Protein AF-A0A936IRC6-F1 (afdb_monomer)

Foldseek 3Di:
DDDPVRVVVVVVVCVVCVQDPDPVSVVVVVVVQDQQDLNHPDLANVVPGDPVVLVVLLVVLCVLQVDPDPVSNVLSNVLSSLVSSLVSLVVVLVVVLVVQLVVLCCVPVPPDDDDPDVVSVVVSSVVSNVVSVVVCVVVVDPVVVSVVVNVVSVVVSVVSVVVSCVVRVPSPPPPPVVVVPD

Solvent-accessible surface area (backbone atoms only — not comparable to full-atom values): 10622 Å² total; per-residue (Å²): 132,85,51,72,70,53,51,55,50,50,54,58,49,48,74,75,57,70,70,61,84,46,74,67,43,39,52,55,59,59,43,63,51,54,72,82,45,101,64,31,82,56,94,65,53,70,93,87,40,62,65,65,61,54,50,51,50,42,51,51,46,42,65,70,51,66,56,90,46,72,68,48,44,50,52,48,54,51,44,42,53,47,53,52,52,51,53,51,50,52,53,50,51,51,51,53,53,49,54,41,40,52,51,42,42,40,73,74,55,47,94,55,78,80,68,90,48,67,68,59,45,51,54,49,54,54,52,34,52,56,46,39,54,52,48,44,73,71,65,56,66,60,63,56,53,51,51,56,52,48,59,53,48,53,53,50,45,56,51,48,52,52,53,47,48,68,78,38,67,84,59,60,73,71,63,60,69,60,74,77,72,117

Secondary structure (DSSP, 8-state):
---HHHHHHHHHHHHH-----SHHHHHHHHHHTTSSSTT-SSSS-TTTS-HHHHHHHHHHHHHHS--SSHHHHHHHHHHHHHHHHHHHHHHHHHHHHHHHHHHHHHHHHTTPPPPS-HHHHHHHHHHHHHHHHHHHHHH-SSHHHHHHHHHHHHHHHHHHHHHHHHH-TTSTTTTTTTTT--

Nearest PDB structures (foldseek):
  3g6i-assembly1_A-2  TM=4.384E-01  e=3.858E+00  Bacteroides thetaiotaomicron VPI-5482
  7e9h-assembly1_R  TM=3.011E-01  e=3.858E+00  Homo sapiens

Mean predicted aligned error: 14.72 Å

pLDDT: mean 72.63, std 15.57, range [34.94, 95.38]

Structure (mmCIF, N/CA/C/O backbone):
data_AF-A0A936IRC6-F1
#
_entry.id   AF-A0A936IRC6-F1
#
loop_
_atom_site.group_PDB
_atom_site.id
_atom_site.type_symbol
_atom_site.label_atom_id
_atom_site.label_alt_id
_atom_site.label_comp_id
_atom_site.label_asym_id
_atom_site.label_entity_id
_atom_site.label_seq_id
_atom_site.pdbx_PDB_ins_code
_atom_site.Cartn_x
_atom_site.Cartn_y
_atom_site.Cartn_z
_atom_site.occupancy
_atom_site.B_iso_or_equiv
_atom_site.auth_seq_id
_atom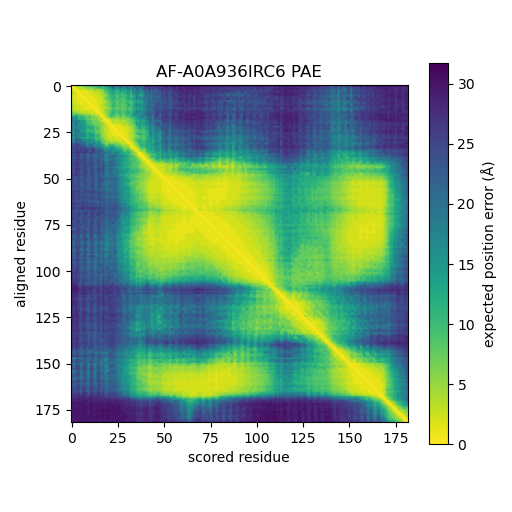_site.auth_comp_id
_atom_site.auth_asym_id
_atom_site.auth_atom_id
_atom_site.pdbx_PDB_model_num
ATOM 1 N N . MET A 1 1 ? 23.015 -0.222 26.919 1.00 67.12 1 MET A N 1
ATOM 2 C CA . MET A 1 1 ? 22.455 -1.080 27.990 1.00 67.12 1 MET A CA 1
ATOM 3 C C . MET A 1 1 ? 21.220 -0.395 28.555 1.00 67.12 1 MET A C 1
ATOM 5 O O . MET A 1 1 ? 21.231 0.827 28.631 1.00 67.12 1 MET A O 1
ATOM 9 N N . ALA A 1 2 ? 20.157 -1.139 28.874 1.00 75.44 2 ALA A N 1
ATOM 10 C CA . ALA A 1 2 ? 18.938 -0.555 29.440 1.00 75.44 2 ALA A CA 1
ATOM 11 C C . ALA A 1 2 ? 19.179 -0.103 30.889 1.00 75.44 2 ALA A C 1
ATOM 13 O O . ALA A 1 2 ? 19.860 -0.794 31.643 1.00 75.44 2 ALA A O 1
ATOM 14 N N . THR A 1 3 ? 18.633 1.049 31.270 1.00 87.81 3 THR A N 1
ATOM 15 C CA . THR A 1 3 ? 18.777 1.601 32.625 1.00 87.81 3 THR A CA 1
ATOM 16 C C . THR A 1 3 ? 17.903 0.846 33.629 1.00 87.81 3 THR A C 1
ATOM 18 O O . THR A 1 3 ? 16.900 0.233 33.260 1.00 87.81 3 THR A O 1
ATOM 21 N N . GLU A 1 4 ? 18.223 0.919 34.922 1.00 88.19 4 GLU A N 1
ATOM 22 C CA . GLU A 1 4 ? 17.426 0.271 35.978 1.00 88.19 4 GLU A CA 1
ATOM 23 C C . GLU A 1 4 ? 15.955 0.715 35.964 1.00 88.19 4 GLU A C 1
ATOM 25 O O . GLU A 1 4 ? 15.050 -0.108 36.120 1.00 88.19 4 GLU A O 1
ATOM 30 N N . LYS A 1 5 ? 15.699 1.996 35.660 1.00 84.38 5 LYS A N 1
ATOM 31 C CA . LYS A 1 5 ? 14.343 2.525 35.443 1.00 84.38 5 LYS A CA 1
ATOM 32 C C . LYS A 1 5 ? 13.629 1.841 34.274 1.00 84.38 5 LYS A C 1
ATOM 34 O O . LYS A 1 5 ? 12.456 1.499 34.402 1.00 84.38 5 LYS A O 1
ATOM 39 N N . GLN A 1 6 ? 14.319 1.611 33.154 1.00 74.50 6 GLN A N 1
ATOM 40 C CA . GLN A 1 6 ? 13.749 0.899 32.004 1.00 74.50 6 GLN A CA 1
ATOM 41 C C . GLN A 1 6 ? 13.460 -0.573 32.334 1.00 74.50 6 GLN A C 1
ATOM 43 O O . GLN A 1 6 ? 12.430 -1.101 31.918 1.00 74.50 6 GLN A O 1
ATOM 48 N N . ILE A 1 7 ? 14.316 -1.228 33.123 1.00 85.00 7 ILE A N 1
ATOM 49 C CA . ILE A 1 7 ? 14.121 -2.624 33.549 1.00 85.00 7 ILE A CA 1
ATOM 50 C C . ILE A 1 7 ? 12.909 -2.750 34.484 1.00 85.00 7 ILE A C 1
ATOM 52 O O . ILE A 1 7 ? 12.076 -3.638 34.293 1.00 85.00 7 ILE A O 1
ATOM 56 N N . ALA A 1 8 ? 12.771 -1.852 35.463 1.00 85.81 8 ALA A N 1
ATOM 57 C CA . ALA A 1 8 ? 11.628 -1.836 36.375 1.00 85.81 8 ALA A CA 1
ATOM 58 C C . ALA A 1 8 ? 10.304 -1.571 35.634 1.00 85.81 8 ALA A C 1
ATOM 60 O O . ALA A 1 8 ? 9.319 -2.280 35.852 1.00 85.81 8 ALA A O 1
ATOM 61 N N . ALA A 1 9 ? 10.298 -0.616 34.697 1.00 80.44 9 ALA A N 1
ATOM 62 C CA . ALA A 1 9 ? 9.140 -0.329 33.853 1.00 80.44 9 ALA A CA 1
ATOM 63 C C . ALA A 1 9 ? 8.761 -1.523 32.959 1.00 80.44 9 ALA A C 1
ATOM 65 O O . ALA A 1 9 ? 7.588 -1.887 32.882 1.00 80.44 9 ALA A O 1
ATOM 66 N N . ASN A 1 10 ? 9.743 -2.192 32.343 1.00 75.12 10 ASN A N 1
ATOM 67 C CA . ASN A 1 10 ? 9.498 -3.385 31.530 1.00 75.12 10 ASN A CA 1
ATOM 68 C C . ASN A 1 10 ? 8.899 -4.537 32.347 1.00 75.12 10 ASN A C 1
ATOM 70 O O . ASN A 1 10 ? 7.982 -5.202 31.868 1.00 75.12 10 ASN A O 1
ATOM 74 N N . ARG A 1 11 ? 9.351 -4.747 33.592 1.00 79.62 11 ARG A N 1
ATOM 75 C CA . ARG A 1 11 ? 8.768 -5.758 34.494 1.00 79.62 11 ARG A CA 1
ATOM 76 C C . ARG A 1 11 ? 7.309 -5.453 34.836 1.00 79.62 11 ARG A C 1
ATOM 78 O O . ARG A 1 11 ? 6.473 -6.347 34.763 1.00 79.62 11 ARG A O 1
ATOM 85 N N . LEU A 1 12 ? 6.986 -4.198 35.151 1.00 81.12 12 LEU A N 1
ATOM 86 C CA . LEU A 1 12 ? 5.608 -3.780 35.437 1.00 81.12 12 LEU A CA 1
ATOM 87 C C . LEU A 1 12 ? 4.695 -3.896 34.206 1.00 81.12 12 LEU A C 1
ATOM 89 O O . LEU A 1 12 ? 3.556 -4.344 34.322 1.00 81.12 12 LEU A O 1
ATOM 93 N N . ASN A 1 13 ? 5.195 -3.547 33.020 1.00 75.06 13 ASN A N 1
ATOM 94 C CA . ASN A 1 13 ? 4.443 -3.673 31.770 1.00 75.06 13 ASN A CA 1
ATOM 95 C C . ASN A 1 13 ? 4.226 -5.138 31.364 1.00 75.06 13 ASN A C 1
ATOM 97 O O . ASN A 1 13 ? 3.153 -5.479 30.866 1.00 75.06 13 ASN A O 1
ATOM 101 N N . ALA A 1 14 ? 5.192 -6.021 31.633 1.00 68.69 14 ALA A N 1
ATOM 102 C CA . ALA A 1 14 ? 5.058 -7.457 31.392 1.00 68.69 14 ALA A CA 1
ATOM 103 C C . ALA A 1 14 ? 3.941 -8.097 32.238 1.00 68.69 14 ALA A C 1
ATOM 105 O O . ALA A 1 14 ? 3.241 -8.985 31.760 1.00 68.69 14 ALA A O 1
ATOM 106 N N . LEU A 1 15 ? 3.713 -7.606 33.462 1.00 73.19 15 LEU A N 1
ATOM 107 C CA . LEU A 1 15 ? 2.599 -8.056 34.308 1.00 73.19 15 LEU A CA 1
ATOM 108 C C . LEU A 1 15 ? 1.226 -7.617 33.768 1.00 73.19 15 LEU A C 1
ATOM 110 O O . LEU A 1 15 ? 0.229 -8.289 34.019 1.00 73.19 15 LEU A O 1
ATOM 114 N N . LYS A 1 16 ? 1.169 -6.516 33.005 1.00 69.31 16 LYS A N 1
ATOM 115 C CA . LYS A 1 16 ? -0.059 -6.000 32.371 1.00 69.31 16 LYS A CA 1
ATOM 116 C C . LYS A 1 16 ? -0.324 -6.591 30.983 1.00 69.31 16 LYS A C 1
ATOM 118 O O . LYS A 1 16 ? -1.467 -6.609 30.541 1.00 69.31 16 LYS A O 1
ATOM 123 N N . SER A 1 17 ? 0.710 -7.082 30.299 1.00 59.16 17 SER A N 1
ATOM 124 C CA . SER A 1 17 ? 0.624 -7.667 28.958 1.00 59.16 17 SER A CA 1
ATOM 125 C C . SER A 1 17 ? 0.981 -9.151 29.012 1.00 59.16 17 SER A C 1
ATOM 127 O O . SER A 1 17 ? 2.084 -9.567 28.667 1.00 59.16 17 SER A O 1
ATOM 129 N N . THR A 1 18 ? 0.050 -9.976 29.490 1.00 64.25 18 THR A N 1
ATOM 130 C CA . THR A 1 18 ? 0.290 -11.421 29.668 1.00 64.25 18 THR A CA 1
ATOM 131 C C . THR A 1 18 ? 0.111 -12.241 28.392 1.00 64.25 18 THR A C 1
ATOM 133 O O . THR A 1 18 ? 0.262 -13.466 28.430 1.00 64.25 18 THR A O 1
ATOM 136 N N . GLY A 1 19 ? -0.182 -11.577 27.268 1.00 65.56 19 GLY A N 1
ATOM 137 C CA . GLY A 1 19 ? -0.495 -12.212 25.996 1.00 65.56 19 GLY A CA 1
ATOM 138 C C . GLY A 1 19 ? -1.627 -13.248 26.102 1.00 65.56 19 GLY A C 1
ATOM 139 O O . GLY A 1 19 ? -2.200 -13.494 27.165 1.00 65.56 19 GLY A O 1
ATOM 140 N N . PRO A 1 20 ? -1.986 -13.903 24.997 1.00 70.31 20 PRO A N 1
ATOM 141 C CA . PRO A 1 20 ? -2.950 -14.987 25.047 1.00 70.31 20 PRO A CA 1
ATOM 142 C C . PRO A 1 20 ? -2.325 -16.229 25.701 1.00 70.31 20 PRO A C 1
ATOM 144 O O . PRO A 1 20 ? -1.365 -16.808 25.188 1.00 70.31 20 PRO A O 1
ATOM 147 N N . ARG A 1 21 ? -2.878 -16.663 26.839 1.00 75.50 21 ARG A N 1
ATOM 148 C CA . ARG A 1 21 ? -2.382 -17.829 27.603 1.00 75.50 21 ARG A CA 1
ATOM 149 C C . ARG A 1 21 ? -3.072 -19.144 27.233 1.00 75.50 21 ARG A C 1
ATOM 151 O O . ARG A 1 21 ? -2.530 -20.211 27.502 1.00 75.50 21 ARG A O 1
ATOM 158 N N . THR A 1 22 ? -4.240 -19.075 26.601 1.00 73.38 22 THR A N 1
ATOM 159 C CA . THR A 1 22 ? -5.034 -20.243 26.196 1.00 73.38 22 THR A CA 1
ATOM 160 C C . THR A 1 22 ? -4.702 -20.664 24.765 1.00 73.38 22 THR A C 1
ATOM 162 O O . THR A 1 22 ? -4.294 -19.836 23.952 1.00 73.38 22 THR A O 1
ATOM 165 N N . ALA A 1 23 ? -4.894 -21.943 24.428 1.00 70.25 23 ALA A N 1
ATOM 166 C CA . ALA A 1 23 ? -4.714 -22.431 23.056 1.00 70.25 23 ALA A CA 1
ATOM 167 C C . ALA A 1 23 ? -5.622 -21.680 22.062 1.00 70.25 23 ALA A C 1
ATOM 169 O O . ALA A 1 23 ? -5.163 -21.262 21.003 1.00 70.25 23 ALA A O 1
ATOM 170 N N . VAL A 1 24 ? -6.871 -21.410 22.459 1.00 62.03 24 VAL A N 1
ATOM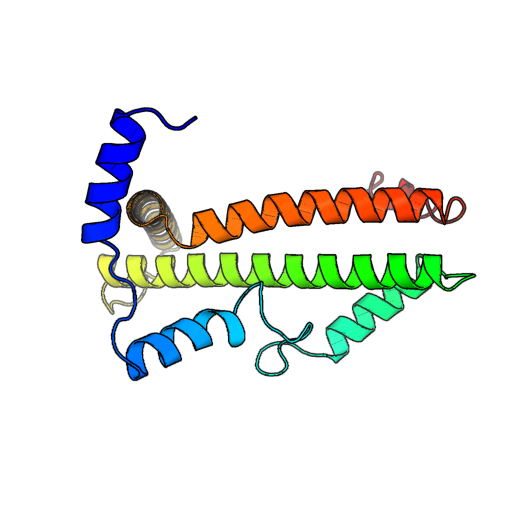 171 C CA . VAL A 1 24 ? -7.837 -20.600 21.695 1.00 62.03 24 VAL A CA 1
ATOM 172 C C . VAL A 1 24 ? -7.359 -19.154 21.543 1.00 62.03 24 VAL A C 1
ATOM 174 O O . VAL A 1 24 ? -7.345 -18.618 20.440 1.00 62.03 24 VAL A O 1
ATOM 177 N N . GLY A 1 25 ? -6.886 -18.526 22.624 1.00 67.62 25 GLY A N 1
ATOM 178 C CA . GLY A 1 25 ? -6.356 -17.163 22.578 1.00 67.62 25 GLY A CA 1
ATOM 179 C C . GLY A 1 25 ? -5.101 -17.051 21.710 1.00 67.62 25 GLY A C 1
ATOM 180 O O . GLY A 1 25 ? -4.939 -16.069 20.988 1.00 67.62 25 GLY A O 1
ATOM 181 N N . LYS A 1 26 ? -4.219 -18.058 21.743 1.00 72.06 26 LYS A N 1
ATOM 182 C CA . LYS A 1 26 ? -3.027 -18.122 20.885 1.00 72.06 26 LYS A CA 1
ATOM 183 C C . LYS A 1 26 ? -3.413 -18.303 19.422 1.00 72.06 26 LYS A C 1
ATOM 185 O O . LYS A 1 26 ? -2.872 -17.589 18.587 1.00 72.06 26 LYS A O 1
ATOM 190 N N . ALA A 1 27 ? -4.371 -19.182 19.125 1.00 61.62 27 ALA A N 1
ATOM 191 C CA . ALA A 1 27 ? -4.889 -19.379 17.774 1.00 61.62 27 ALA A CA 1
ATOM 192 C C . ALA A 1 27 ? -5.519 -18.090 17.215 1.00 61.62 27 ALA A C 1
ATOM 194 O O . ALA A 1 27 ? -5.201 -17.683 16.098 1.00 61.62 27 ALA A O 1
ATOM 195 N N . ASN A 1 28 ? -6.322 -17.390 18.019 1.00 55.94 28 ASN A N 1
ATOM 196 C CA . ASN A 1 28 ? -6.923 -16.110 17.638 1.00 55.94 28 ASN A CA 1
ATOM 197 C C . ASN A 1 28 ? -5.854 -15.026 17.417 1.00 55.94 28 ASN A C 1
ATOM 199 O O . ASN A 1 28 ? -5.846 -14.368 16.383 1.00 55.94 28 ASN A O 1
ATOM 203 N N . SER A 1 29 ? -4.879 -14.906 18.321 1.00 60.00 29 SER A N 1
ATOM 204 C CA . SER A 1 29 ? -3.767 -13.957 18.169 1.00 60.00 29 SER A CA 1
ATOM 205 C C . SER A 1 29 ? -2.868 -14.270 16.963 1.00 60.00 29 SER A C 1
ATOM 207 O O . SER A 1 29 ? -2.450 -13.359 16.255 1.00 60.00 29 SER A O 1
ATOM 209 N N . SER A 1 30 ? -2.621 -15.551 16.653 1.00 57.00 30 SER A N 1
ATOM 210 C CA . SER A 1 30 ? -1.847 -15.955 15.464 1.00 57.00 30 SER A CA 1
ATOM 211 C C . SER A 1 30 ? -2.565 -15.670 14.142 1.00 57.00 30 SER A C 1
ATOM 213 O O . SER A 1 30 ? -1.929 -15.452 13.112 1.00 57.00 30 SER A O 1
ATOM 215 N N . ARG A 1 31 ? -3.900 -15.625 14.163 1.00 50.47 31 ARG A N 1
ATOM 216 C CA . ARG A 1 31 ? -4.723 -15.312 12.991 1.00 50.47 31 ARG A CA 1
ATOM 217 C C . ARG A 1 31 ? -4.758 -13.815 12.679 1.00 50.47 31 ARG A C 1
ATOM 219 O O . ARG A 1 31 ? -4.815 -13.469 11.502 1.00 50.47 31 ARG A O 1
ATOM 226 N N . ASN A 1 32 ? -4.588 -12.948 13.681 1.00 49.81 32 ASN A N 1
ATOM 227 C CA . ASN A 1 32 ? -4.510 -11.490 13.490 1.00 49.81 32 ASN A CA 1
ATOM 228 C C . ASN A 1 32 ? -3.357 -11.061 12.567 1.00 49.81 32 ASN A C 1
ATOM 230 O O . ASN A 1 32 ? -3.456 -10.044 11.890 1.00 49.81 32 ASN A O 1
ATOM 234 N N . HIS A 1 33 ? -2.273 -11.838 12.514 1.00 43.44 33 HIS A N 1
ATOM 235 C CA . HIS A 1 33 ? -1.141 -11.571 11.623 1.00 43.44 33 HIS A CA 1
ATOM 236 C C . HIS A 1 33 ? -1.345 -12.140 10.207 1.00 43.44 33 HIS A C 1
ATOM 238 O O . HIS A 1 33 ? -0.664 -11.733 9.271 1.00 43.44 33 HIS A O 1
ATOM 244 N N . THR A 1 34 ? -2.258 -13.100 10.041 1.00 46.72 34 THR A N 1
ATOM 245 C CA . THR A 1 34 ? -2.331 -13.936 8.833 1.00 46.72 34 THR A CA 1
ATOM 246 C C . THR A 1 34 ? -3.458 -13.516 7.887 1.00 46.72 34 THR A C 1
ATOM 248 O O . THR A 1 34 ? -3.363 -13.799 6.699 1.00 46.72 34 THR A O 1
ATOM 251 N N . LEU A 1 35 ? -4.508 -12.846 8.380 1.00 47.53 35 LEU A N 1
ATOM 252 C CA . LEU A 1 35 ? -5.773 -12.754 7.640 1.00 47.53 35 LEU A CA 1
ATOM 253 C C . LEU A 1 35 ? -6.078 -11.408 6.961 1.00 47.53 35 LEU A C 1
ATOM 255 O O . LEU A 1 35 ? -6.716 -11.435 5.918 1.00 47.53 35 LEU A O 1
ATOM 259 N N . THR A 1 36 ? -5.673 -10.248 7.493 1.00 48.84 36 THR A N 1
ATOM 260 C CA . THR A 1 36 ? -6.224 -8.960 6.992 1.00 48.84 36 THR A CA 1
ATOM 261 C C . THR A 1 36 ? -5.276 -7.752 7.050 1.00 48.84 36 THR A C 1
ATOM 263 O O . THR A 1 36 ? -5.702 -6.624 6.825 1.00 48.84 36 THR A O 1
ATOM 266 N N . GLY A 1 37 ? -3.989 -7.947 7.362 1.00 51.41 37 GLY A N 1
ATOM 267 C CA . GLY A 1 37 ? -3.058 -6.842 7.639 1.00 51.41 37 GLY A CA 1
ATOM 268 C C . GLY A 1 37 ? -1.969 -6.606 6.588 1.00 51.41 37 GLY A C 1
ATOM 269 O O . GLY A 1 37 ? -1.800 -7.361 5.633 1.00 51.41 37 GLY A O 1
ATOM 270 N N . LEU A 1 38 ? -1.138 -5.590 6.841 1.00 50.28 38 LEU A N 1
ATOM 271 C CA . LEU A 1 38 ? 0.094 -5.284 6.096 1.00 50.28 38 LEU A CA 1
ATOM 272 C C . LEU A 1 38 ? 1.056 -6.487 5.957 1.00 50.28 38 LEU A C 1
ATOM 274 O O . LEU A 1 38 ? 1.857 -6.543 5.028 1.00 50.28 38 LEU A O 1
ATOM 278 N N . PHE A 1 39 ? 0.955 -7.458 6.868 1.00 51.59 39 PHE A N 1
ATOM 279 C CA . PHE A 1 39 ? 1.759 -8.682 6.902 1.00 51.59 39 PHE A CA 1
ATOM 280 C C . PHE A 1 39 ? 1.015 -9.935 6.424 1.00 51.59 39 PHE A C 1
ATOM 282 O O . PHE A 1 39 ? 1.420 -11.051 6.760 1.00 51.59 39 PHE A O 1
ATOM 289 N N . ALA A 1 40 ? -0.078 -9.767 5.674 1.00 59.34 40 ALA A N 1
ATOM 290 C CA . ALA A 1 40 ? -0.735 -10.881 5.008 1.00 59.34 40 ALA A CA 1
ATOM 291 C C . ALA A 1 40 ? 0.282 -11.720 4.220 1.00 59.34 40 ALA A C 1
ATOM 293 O O . ALA A 1 40 ? 1.209 -11.189 3.601 1.00 59.34 40 ALA A O 1
ATOM 294 N N . ARG A 1 41 ? 0.113 -13.047 4.264 1.00 56.06 41 ARG A N 1
ATOM 295 C CA . ARG A 1 41 ? 0.976 -13.980 3.525 1.00 56.06 41 ARG A CA 1
ATOM 296 C C . ARG A 1 41 ? 0.870 -13.741 2.016 1.00 56.06 41 ARG A C 1
ATOM 298 O O . ARG A 1 41 ? 1.881 -13.825 1.322 1.00 56.06 41 ARG A O 1
ATOM 305 N N . ASP A 1 42 ? -0.332 -13.417 1.553 1.00 60.56 42 ASP A N 1
ATOM 306 C CA . ASP A 1 42 ? -0.629 -13.200 0.145 1.00 60.56 42 ASP A CA 1
ATOM 307 C C . ASP A 1 42 ? -0.445 -11.727 -0.237 1.00 60.56 42 ASP A C 1
ATOM 309 O O . ASP A 1 42 ? -0.847 -10.808 0.485 1.00 60.56 42 ASP A O 1
ATOM 313 N N . LEU A 1 43 ? 0.194 -11.502 -1.391 1.00 74.19 43 LEU A N 1
ATOM 314 C CA . LEU A 1 43 ? 0.414 -10.156 -1.920 1.00 74.19 43 LEU A CA 1
ATOM 315 C C . LEU A 1 43 ? -0.906 -9.482 -2.292 1.00 74.19 43 LEU A C 1
ATOM 317 O O . LEU A 1 43 ? -1.057 -8.304 -1.998 1.00 74.19 43 LEU A O 1
ATOM 321 N N . VAL A 1 44 ? -1.845 -10.223 -2.878 1.00 76.00 44 VAL A N 1
ATOM 322 C CA . VAL A 1 44 ? -3.201 -9.757 -3.184 1.00 76.00 44 VAL A CA 1
ATOM 323 C C . VAL A 1 44 ? -4.176 -10.506 -2.286 1.00 76.00 44 VAL A C 1
ATOM 325 O O . VAL A 1 44 ? -4.198 -11.738 -2.273 1.00 76.00 44 VAL A O 1
ATOM 328 N N . LEU A 1 45 ? -4.973 -9.764 -1.526 1.00 76.31 45 LEU A N 1
ATOM 329 C CA . LEU A 1 45 ? -5.992 -10.309 -0.639 1.00 76.31 45 LEU A CA 1
ATOM 330 C C . LEU A 1 45 ? -7.288 -10.534 -1.421 1.00 76.31 45 LEU A C 1
ATOM 332 O O . LEU A 1 45 ? -8.203 -9.730 -1.322 1.00 76.31 45 LEU A O 1
ATOM 336 N N . GLN A 1 46 ? -7.382 -11.643 -2.161 1.00 73.75 46 GLN A N 1
ATOM 337 C CA . GLN A 1 46 ? -8.475 -11.932 -3.116 1.00 73.75 46 GLN A CA 1
ATOM 338 C C . GLN A 1 46 ? -9.910 -11.771 -2.573 1.00 73.75 46 GLN A C 1
ATOM 340 O O . GLN A 1 46 ? -10.847 -11.618 -3.345 1.00 73.75 46 GLN A O 1
ATOM 345 N N . ALA A 1 47 ? -10.109 -11.828 -1.253 1.00 69.31 47 ALA A N 1
ATOM 346 C CA . ALA A 1 47 ? -11.413 -11.603 -0.629 1.00 69.31 47 ALA A CA 1
ATOM 347 C C . ALA A 1 47 ? -11.874 -10.131 -0.660 1.00 69.31 47 ALA A C 1
ATOM 349 O O . ALA A 1 47 ? -13.064 -9.869 -0.514 1.00 69.31 47 ALA A O 1
ATOM 350 N N . ILE A 1 48 ? -10.941 -9.184 -0.780 1.00 71.00 48 ILE A N 1
ATOM 351 C CA . ILE A 1 48 ? -11.182 -7.733 -0.683 1.00 71.00 48 ILE A CA 1
ATOM 352 C C . ILE A 1 48 ? -10.412 -6.921 -1.737 1.00 71.00 48 ILE A C 1
ATOM 354 O O . ILE A 1 48 ? -10.487 -5.697 -1.750 1.00 71.00 48 ILE A O 1
ATOM 358 N N . GLU A 1 49 ? -9.634 -7.587 -2.582 1.00 80.94 49 GLU A N 1
ATOM 359 C CA . GLU A 1 49 ? -8.772 -6.989 -3.592 1.00 80.94 49 GLU A CA 1
ATOM 360 C C . GLU A 1 49 ? -8.844 -7.799 -4.881 1.00 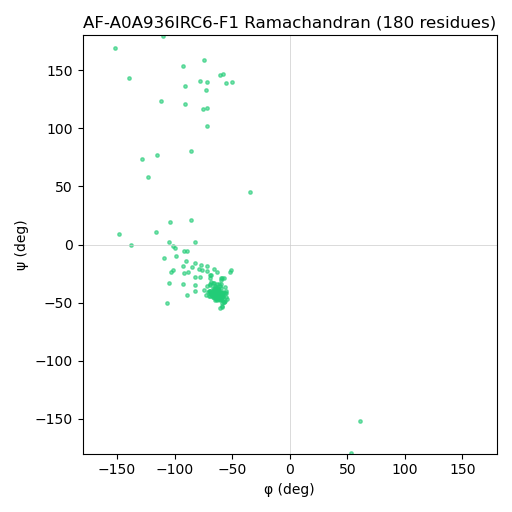80.94 49 GLU A C 1
ATOM 362 O O . GLU A 1 49 ? -8.882 -9.031 -4.835 1.00 80.94 49 GLU A O 1
ATOM 367 N N . ASP A 1 50 ? -8.792 -7.111 -6.019 1.00 84.81 50 ASP A N 1
ATOM 368 C CA . ASP A 1 50 ? -8.823 -7.742 -7.332 1.00 84.81 50 ASP A CA 1
ATOM 369 C C . ASP A 1 50 ? -7.396 -8.048 -7.839 1.00 84.81 50 ASP A C 1
ATOM 371 O O . ASP A 1 50 ? -6.575 -7.138 -7.999 1.00 84.81 50 ASP A O 1
ATOM 375 N N . PRO A 1 51 ? -7.057 -9.321 -8.123 1.00 86.00 51 PRO A N 1
ATOM 376 C CA . PRO A 1 51 ? -5.810 -9.671 -8.798 1.00 86.00 51 PRO A CA 1
ATOM 377 C C . PRO A 1 51 ? -5.627 -9.002 -10.163 1.00 86.00 51 PRO A C 1
ATOM 379 O O . PRO A 1 51 ? -4.483 -8.797 -10.570 1.00 86.00 51 PRO A O 1
ATOM 382 N N . ALA A 1 52 ? -6.711 -8.682 -10.876 1.00 89.75 52 ALA A N 1
ATOM 383 C CA . ALA A 1 52 ? -6.646 -8.002 -12.165 1.00 89.75 52 ALA A CA 1
ATOM 384 C C . ALA A 1 52 ? -6.059 -6.592 -12.023 1.00 89.75 52 ALA A C 1
ATOM 386 O O . ALA A 1 52 ? -5.121 -6.273 -12.746 1.00 89.75 52 ALA A O 1
ATOM 387 N N . GLU A 1 53 ? -6.489 -5.813 -11.026 1.00 90.88 53 GLU A N 1
ATOM 388 C CA . GLU A 1 53 ? -5.938 -4.477 -10.745 1.00 90.88 53 GLU A CA 1
ATOM 389 C C . GLU A 1 53 ? -4.429 -4.523 -10.456 1.00 90.88 53 GLU A C 1
ATOM 391 O O . GLU A 1 53 ? -3.659 -3.696 -10.948 1.00 90.88 53 GLU A O 1
ATOM 396 N N . PHE A 1 54 ? -3.969 -5.520 -9.688 1.00 91.12 54 PHE A N 1
ATOM 397 C CA . PHE A 1 54 ? -2.535 -5.692 -9.450 1.00 91.12 54 PHE A CA 1
ATOM 398 C C . PHE A 1 54 ? -1.780 -6.047 -10.740 1.00 91.12 54 PHE A C 1
ATOM 400 O O . PHE A 1 54 ? -0.679 -5.543 -10.975 1.00 91.12 54 PHE A O 1
ATOM 407 N N . ASN A 1 55 ? -2.353 -6.914 -11.577 1.00 91.44 55 ASN A N 1
ATOM 408 C CA . ASN A 1 55 ? -1.751 -7.287 -12.854 1.00 91.44 55 ASN A CA 1
ATOM 409 C C . ASN A 1 55 ? -1.703 -6.103 -13.827 1.00 91.44 55 ASN A C 1
ATOM 411 O O . ASN A 1 55 ? -0.700 -5.945 -14.516 1.00 91.44 55 ASN A O 1
ATOM 415 N N . GLU A 1 56 ? -2.734 -5.260 -13.856 1.00 95.38 56 GLU A N 1
ATOM 416 C CA . GLU A 1 56 ? -2.768 -4.022 -14.639 1.00 95.38 56 GLU A CA 1
ATOM 417 C C . GLU A 1 56 ? -1.695 -3.038 -14.169 1.00 95.38 56 GLU A C 1
ATOM 419 O O . GLU A 1 56 ? -0.921 -2.541 -14.988 1.00 95.38 56 GLU A O 1
ATOM 424 N N . LEU A 1 57 ? -1.567 -2.833 -12.852 1.00 95.00 57 LEU A N 1
ATOM 425 C CA . LEU A 1 57 ? -0.492 -2.028 -12.268 1.00 95.00 57 LEU A CA 1
ATOM 426 C C . LEU A 1 57 ? 0.889 -2.556 -12.683 1.00 95.00 57 LEU A C 1
ATOM 428 O O . LEU A 1 57 ? 1.748 -1.791 -13.120 1.00 95.00 57 LEU A O 1
ATOM 432 N N . LEU A 1 58 ? 1.118 -3.864 -12.549 1.00 94.38 58 LEU A N 1
ATOM 433 C CA . LEU A 1 58 ? 2.390 -4.479 -12.921 1.00 94.38 58 LEU A CA 1
ATOM 434 C C . LEU A 1 58 ? 2.656 -4.363 -14.428 1.00 94.38 58 LEU A C 1
ATOM 436 O O . LEU A 1 58 ? 3.785 -4.069 -14.816 1.00 94.38 58 LEU A O 1
ATOM 440 N N . ALA A 1 59 ? 1.642 -4.569 -15.268 1.00 94.19 59 ALA A N 1
ATOM 441 C CA . ALA A 1 59 ? 1.758 -4.447 -16.716 1.00 94.19 59 ALA A CA 1
ATOM 442 C C . ALA A 1 59 ? 2.102 -3.012 -17.138 1.00 94.19 59 ALA A C 1
ATOM 444 O O . ALA A 1 59 ? 3.009 -2.827 -17.949 1.00 94.19 59 ALA A O 1
ATOM 445 N N . GLY A 1 60 ? 1.451 -2.006 -16.544 1.00 95.06 60 GLY A N 1
ATOM 446 C CA . GLY A 1 60 ? 1.775 -0.595 -16.765 1.00 95.06 60 GLY A CA 1
ATOM 447 C C . GLY A 1 60 ? 3.218 -0.275 -16.376 1.00 95.06 60 GLY A C 1
ATOM 448 O O . GLY A 1 60 ? 3.975 0.266 -17.175 1.00 95.06 60 GLY A O 1
ATOM 449 N N . LEU A 1 61 ? 3.658 -0.727 -15.199 1.00 94.88 61 LEU A N 1
ATOM 450 C CA . LEU A 1 61 ? 5.035 -0.511 -14.747 1.00 94.88 61 LEU A CA 1
ATOM 451 C C . LEU A 1 61 ? 6.075 -1.243 -15.605 1.00 94.88 61 LEU A C 1
ATOM 453 O O . LEU A 1 61 ? 7.178 -0.736 -15.787 1.00 94.88 61 LEU A O 1
ATOM 457 N N . LEU A 1 62 ? 5.752 -2.422 -16.141 1.00 94.44 62 LEU A N 1
ATOM 458 C CA . LEU A 1 62 ? 6.614 -3.126 -17.095 1.00 94.44 62 LEU A CA 1
ATOM 459 C C . LEU A 1 62 ? 6.681 -2.413 -18.452 1.00 94.44 62 LEU A C 1
ATOM 461 O O . LEU A 1 62 ? 7.704 -2.519 -19.124 1.00 94.44 62 LEU A O 1
ATOM 465 N N . ALA A 1 63 ? 5.635 -1.686 -18.851 1.00 92.94 63 ALA A N 1
ATOM 466 C CA . ALA A 1 63 ? 5.666 -0.836 -20.039 1.00 92.94 63 ALA A CA 1
ATOM 467 C C . ALA A 1 63 ? 6.519 0.425 -19.806 1.00 92.94 63 ALA A C 1
ATOM 469 O O . ALA A 1 63 ? 7.358 0.758 -20.644 1.00 92.94 63 ALA A O 1
ATOM 470 N N . ASP A 1 64 ? 6.371 1.069 -18.644 1.00 91.06 64 ASP A N 1
ATOM 471 C CA . ASP A 1 64 ? 7.145 2.257 -18.253 1.00 91.06 64 ASP A CA 1
ATOM 472 C C . ASP A 1 64 ? 8.632 1.945 -18.011 1.00 91.06 64 ASP A C 1
ATOM 474 O O . ASP A 1 64 ? 9.510 2.772 -18.272 1.00 91.06 64 ASP A O 1
ATOM 478 N N . PHE A 1 65 ? 8.939 0.738 -17.531 1.00 92.88 65 PHE A N 1
ATOM 479 C CA . PHE A 1 65 ? 10.288 0.259 -17.226 1.00 92.88 65 PHE A CA 1
ATOM 480 C C . PHE A 1 65 ? 10.545 -1.102 -17.904 1.00 92.88 65 PHE A C 1
ATOM 482 O O . PHE A 1 65 ? 10.576 -2.125 -17.218 1.00 92.88 65 PHE A O 1
ATOM 489 N N . PRO A 1 66 ? 10.751 -1.148 -19.235 1.00 92.38 66 PRO A N 1
ATOM 490 C CA . PRO A 1 66 ? 10.814 -2.384 -20.019 1.00 92.38 66 PRO A CA 1
ATOM 491 C C . PRO A 1 66 ? 12.110 -3.166 -19.744 1.00 92.38 66 PRO A C 1
ATOM 493 O O . PRO A 1 66 ? 13.171 -2.799 -20.261 1.00 92.38 66 PRO A O 1
ATOM 496 N N . PRO A 1 67 ? 12.076 -4.241 -18.932 1.00 93.19 67 PRO A N 1
ATOM 497 C CA . PRO A 1 67 ? 13.288 -4.861 -18.419 1.00 93.19 67 PRO A CA 1
ATOM 498 C C . PRO A 1 67 ? 14.033 -5.632 -19.514 1.00 93.19 67 PRO A C 1
ATOM 500 O O . PRO A 1 67 ? 13.466 -6.460 -20.220 1.00 93.19 67 PRO A O 1
ATOM 503 N N . SER A 1 68 ? 15.342 -5.414 -19.602 1.00 92.75 68 SER A N 1
ATOM 504 C CA . SER A 1 68 ? 16.249 -6.144 -20.503 1.00 92.75 68 SER A CA 1
ATOM 505 C C . SER A 1 68 ? 16.851 -7.401 -19.868 1.00 92.75 68 SER A C 1
ATOM 507 O O . SER A 1 68 ? 17.444 -8.231 -20.556 1.00 92.75 68 SER A O 1
ATOM 509 N N . ASN A 1 69 ? 16.737 -7.536 -18.543 1.00 90.75 69 ASN A N 1
ATOM 510 C CA . ASN A 1 69 ? 17.326 -8.624 -17.775 1.00 90.75 69 ASN A CA 1
ATOM 511 C C . ASN A 1 69 ? 16.521 -8.938 -16.500 1.00 90.75 69 ASN A C 1
ATOM 513 O O . ASN A 1 69 ? 15.644 -8.181 -16.075 1.00 90.75 69 ASN A O 1
ATOM 517 N N . THR A 1 70 ? 16.859 -10.059 -15.859 1.00 90.44 70 T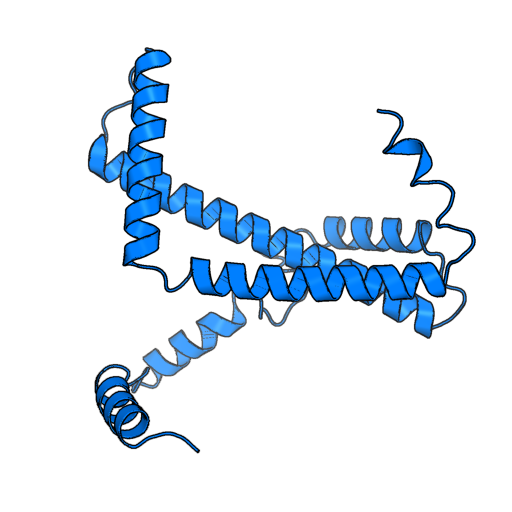HR A N 1
ATOM 518 C CA . THR A 1 70 ? 16.194 -10.542 -14.640 1.00 90.44 70 THR A CA 1
ATOM 519 C C . THR A 1 70 ? 16.273 -9.550 -13.479 1.00 90.44 70 THR A C 1
ATOM 521 O O . THR A 1 70 ? 15.310 -9.420 -12.727 1.00 90.44 70 THR A O 1
ATOM 524 N N . HIS A 1 71 ? 17.391 -8.834 -13.316 1.00 89.31 71 HIS A N 1
ATOM 525 C CA . HIS A 1 71 ? 17.544 -7.866 -12.228 1.00 89.31 71 HIS A CA 1
ATOM 526 C C . HIS A 1 71 ? 16.545 -6.712 -12.370 1.00 89.31 71 HIS A C 1
ATOM 528 O O . HIS A 1 71 ? 15.821 -6.400 -11.427 1.00 89.31 71 HIS A O 1
ATOM 534 N N . GLN A 1 72 ? 16.433 -6.157 -13.573 1.00 92.44 72 GLN A N 1
ATOM 535 C CA . GLN A 1 72 ? 15.466 -5.114 -13.897 1.00 92.44 72 GLN A CA 1
ATOM 536 C C . GLN A 1 72 ? 14.025 -5.594 -13.692 1.00 92.44 72 GLN A C 1
ATOM 538 O O . GLN A 1 72 ? 13.235 -4.903 -13.054 1.00 92.44 72 GLN A O 1
ATOM 543 N N . HIS A 1 73 ? 13.701 -6.817 -14.119 1.00 92.25 73 HIS A N 1
ATOM 544 C CA . HIS A 1 73 ? 12.377 -7.399 -13.885 1.00 92.25 73 HIS A CA 1
ATOM 545 C C . HIS A 1 73 ? 12.047 -7.505 -12.385 1.00 92.25 73 HIS A C 1
ATOM 547 O O . HIS A 1 73 ? 10.935 -7.187 -11.954 1.00 92.25 73 HIS A O 1
ATOM 553 N N . ILE A 1 74 ? 13.019 -7.923 -11.565 1.00 91.25 74 ILE A N 1
ATOM 554 C CA . ILE A 1 74 ? 12.873 -7.984 -10.104 1.00 91.25 74 ILE A CA 1
ATOM 555 C C . ILE A 1 74 ? 12.628 -6.587 -9.524 1.00 91.25 74 ILE A C 1
ATOM 557 O O . ILE A 1 74 ? 11.762 -6.444 -8.660 1.00 91.25 74 ILE A O 1
ATOM 561 N N . LEU A 1 75 ? 13.350 -5.561 -9.986 1.00 91.75 75 LEU A N 1
ATOM 562 C CA . LEU A 1 75 ? 13.171 -4.185 -9.512 1.00 91.75 75 LEU A CA 1
ATOM 563 C C . LEU A 1 75 ? 11.765 -3.653 -9.811 1.00 91.75 75 LEU A C 1
ATOM 565 O O . LEU A 1 75 ? 11.124 -3.115 -8.907 1.00 91.75 75 LEU A O 1
ATOM 569 N N . VAL A 1 76 ? 11.266 -3.853 -11.034 1.00 93.75 76 VAL A N 1
ATOM 570 C CA . VAL A 1 76 ? 9.922 -3.406 -11.442 1.00 93.75 76 VAL A CA 1
ATOM 571 C C . VAL A 1 76 ? 8.843 -4.140 -10.648 1.00 93.75 76 VAL A C 1
ATOM 573 O O . VAL A 1 76 ? 7.958 -3.517 -10.065 1.00 93.75 76 VAL A O 1
ATOM 576 N N . THR A 1 77 ? 8.971 -5.462 -10.511 1.00 92.62 77 THR A N 1
ATOM 577 C CA . THR A 1 77 ? 8.032 -6.276 -9.719 1.00 92.62 77 THR A CA 1
ATOM 578 C C . THR A 1 77 ? 8.034 -5.862 -8.243 1.00 92.62 77 THR A C 1
ATOM 580 O O . THR A 1 77 ? 6.984 -5.785 -7.599 1.00 92.62 77 THR A O 1
ATOM 583 N N . ARG A 1 78 ? 9.214 -5.564 -7.680 1.00 91.88 78 ARG A N 1
ATOM 584 C CA . ARG A 1 78 ? 9.352 -5.072 -6.303 1.00 91.88 78 ARG A CA 1
ATOM 585 C C . ARG A 1 78 ? 8.662 -3.723 -6.127 1.00 91.88 78 ARG A C 1
ATOM 587 O O . ARG A 1 78 ? 8.000 -3.528 -5.110 1.00 91.88 78 ARG A O 1
ATOM 594 N N . TYR A 1 79 ? 8.804 -2.825 -7.098 1.00 93.62 79 TYR A N 1
ATOM 595 C CA . TYR A 1 79 ? 8.153 -1.520 -7.082 1.00 93.62 79 TYR A CA 1
ATOM 596 C C . TYR A 1 79 ? 6.626 -1.648 -7.120 1.00 93.62 79 TYR A C 1
ATOM 598 O O . TYR A 1 79 ? 5.955 -1.107 -6.243 1.00 93.62 79 TYR A O 1
ATOM 606 N N . ALA A 1 80 ? 6.091 -2.468 -8.032 1.00 92.69 80 ALA A N 1
ATOM 607 C CA . ALA A 1 80 ? 4.659 -2.766 -8.119 1.00 92.69 80 ALA A CA 1
ATOM 608 C C . ALA A 1 80 ? 4.099 -3.286 -6.786 1.00 92.69 80 ALA A C 1
ATOM 610 O O . ALA A 1 80 ? 3.098 -2.788 -6.275 1.00 92.69 80 ALA A O 1
ATOM 611 N N . ARG A 1 81 ? 4.802 -4.239 -6.157 1.00 90.44 81 ARG A N 1
ATOM 612 C CA . ARG A 1 81 ? 4.440 -4.769 -4.835 1.00 90.44 81 ARG A CA 1
ATOM 613 C C . ARG A 1 81 ? 4.409 -3.688 -3.754 1.00 90.44 81 ARG A C 1
ATOM 615 O O . ARG A 1 81 ? 3.521 -3.705 -2.908 1.00 90.44 81 ARG A O 1
ATOM 622 N N . GLN A 1 82 ? 5.387 -2.788 -3.734 1.00 88.88 82 GLN A N 1
ATOM 623 C CA . GLN A 1 82 ? 5.440 -1.725 -2.731 1.00 88.88 82 GLN A CA 1
ATOM 624 C C . GLN A 1 82 ? 4.303 -0.716 -2.917 1.00 88.88 82 GLN A C 1
ATOM 626 O O . GLN A 1 82 ? 3.672 -0.346 -1.930 1.00 88.88 82 GLN A O 1
ATOM 631 N N . LEU A 1 83 ? 4.005 -0.326 -4.160 1.00 91.25 83 LEU A N 1
ATOM 632 C CA . LEU A 1 83 ? 2.873 0.548 -4.478 1.00 91.25 83 LEU A CA 1
ATOM 633 C C . LEU A 1 83 ? 1.536 -0.091 -4.090 1.00 91.25 83 LEU A C 1
ATOM 635 O O . LEU A 1 83 ? 0.717 0.558 -3.444 1.00 91.25 83 LEU A O 1
ATOM 639 N N . TRP A 1 84 ? 1.355 -1.381 -4.384 1.00 91.00 84 TRP A N 1
ATOM 640 C CA . TRP A 1 84 ? 0.162 -2.128 -3.981 1.00 91.00 84 TRP A CA 1
ATOM 641 C C . TRP A 1 84 ? -0.049 -2.119 -2.463 1.00 91.00 84 TRP A C 1
ATOM 643 O O . TRP A 1 84 ? -1.141 -1.847 -1.964 1.00 91.00 84 TRP A O 1
ATOM 653 N N . LEU A 1 85 ? 1.023 -2.361 -1.701 1.00 85.56 85 LEU A N 1
ATOM 654 C CA . LEU A 1 85 ? 0.971 -2.310 -0.241 1.00 85.56 85 LEU A CA 1
ATOM 655 C C . LEU A 1 85 ? 0.682 -0.896 0.279 1.00 85.56 85 LEU A C 1
ATOM 657 O O . LEU A 1 85 ? -0.027 -0.768 1.274 1.00 85.56 85 LEU A O 1
ATOM 661 N N . ALA A 1 86 ? 1.185 0.150 -0.379 1.00 86.00 86 ALA A N 1
ATOM 662 C CA . ALA A 1 86 ? 0.916 1.532 0.013 1.00 86.00 86 ALA A CA 1
ATOM 663 C C . ALA A 1 86 ? -0.555 1.896 -0.206 1.00 86.00 86 ALA A C 1
ATOM 665 O O . ALA A 1 86 ? -1.187 2.445 0.692 1.00 86.00 86 ALA A O 1
ATOM 666 N N . GLN A 1 87 ? -1.131 1.497 -1.342 1.00 86.50 87 GLN A N 1
ATOM 667 C CA . GLN A 1 87 ? -2.564 1.651 -1.600 1.00 86.50 87 GLN A CA 1
ATOM 668 C C . GLN A 1 87 ? -3.404 0.897 -0.566 1.00 86.50 87 GLN A C 1
ATOM 670 O O . GLN A 1 87 ? -4.369 1.445 -0.038 1.00 86.50 87 GLN A O 1
ATOM 675 N N . ARG A 1 88 ? -3.016 -0.336 -0.210 1.00 84.50 88 ARG A N 1
ATOM 676 C CA . ARG A 1 88 ? -3.686 -1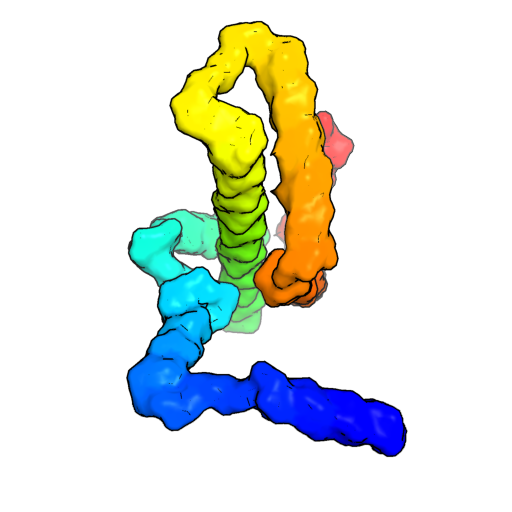.087 0.860 1.00 84.50 88 ARG A CA 1
ATOM 677 C C . ARG A 1 88 ? -3.629 -0.347 2.194 1.00 84.50 88 ARG A C 1
ATOM 679 O O . ARG A 1 88 ? -4.650 -0.269 2.869 1.00 84.50 88 ARG A O 1
ATOM 686 N N . ILE A 1 89 ? -2.460 0.168 2.582 1.00 79.81 89 ILE A N 1
ATOM 687 C CA . ILE A 1 89 ? -2.309 0.953 3.814 1.00 79.81 89 ILE A CA 1
ATOM 688 C C . ILE A 1 89 ? -3.260 2.150 3.789 1.00 79.81 89 ILE A C 1
ATOM 690 O O . ILE A 1 89 ? -4.039 2.295 4.723 1.00 79.81 89 ILE A O 1
ATOM 694 N N . ALA A 1 90 ? -3.274 2.924 2.703 1.00 80.62 90 ALA A N 1
ATOM 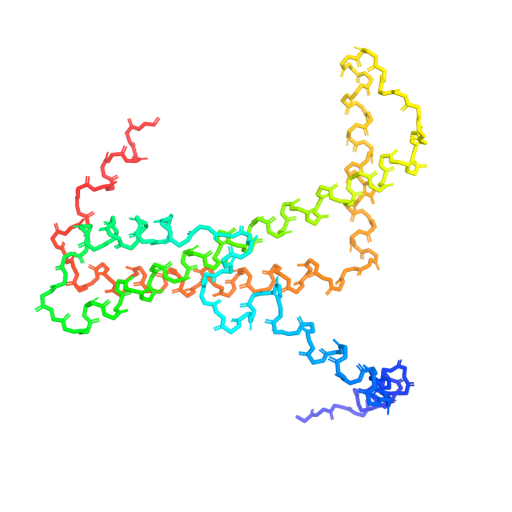695 C CA . ALA A 1 90 ? -4.152 4.082 2.569 1.00 80.62 90 ALA A CA 1
ATOM 696 C C . ALA A 1 90 ? -5.643 3.704 2.670 1.00 80.62 90 ALA A C 1
ATOM 698 O O . ALA A 1 90 ? -6.401 4.370 3.371 1.00 80.62 90 ALA A O 1
ATOM 699 N N . ARG A 1 91 ? -6.071 2.594 2.044 1.00 80.81 91 ARG A N 1
ATOM 700 C CA . ARG A 1 91 ? -7.448 2.073 2.175 1.00 80.81 91 ARG A CA 1
ATOM 701 C C . ARG A 1 91 ? -7.791 1.696 3.617 1.00 80.81 91 ARG A C 1
ATOM 703 O O . ARG A 1 91 ? -8.902 1.966 4.074 1.00 80.81 91 ARG A O 1
ATOM 710 N N . ILE A 1 92 ? -6.853 1.068 4.328 1.00 75.19 92 ILE A N 1
ATOM 711 C CA . ILE A 1 92 ? -7.021 0.695 5.739 1.00 75.19 92 ILE A CA 1
ATOM 712 C C . ILE A 1 92 ? -7.108 1.946 6.617 1.00 75.19 92 ILE A C 1
ATOM 714 O O . ILE A 1 92 ? -7.988 2.006 7.469 1.00 75.19 92 ILE A O 1
ATOM 718 N N . GLU A 1 93 ? -6.230 2.932 6.411 1.00 73.94 93 GLU A N 1
ATOM 719 C CA . GLU A 1 93 ? -6.249 4.206 7.141 1.00 73.94 93 GLU A CA 1
ATOM 720 C C . GLU A 1 93 ? -7.581 4.922 6.933 1.00 73.94 93 GLU A C 1
ATOM 722 O O . GLU A 1 93 ? -8.257 5.238 7.907 1.00 73.94 93 GLU A O 1
ATOM 727 N N . PHE A 1 94 ? -8.014 5.065 5.678 1.00 74.81 94 PHE A N 1
ATOM 728 C CA . PHE A 1 94 ? -9.299 5.668 5.346 1.00 74.81 94 PHE A CA 1
ATOM 729 C C . PHE A 1 94 ? -10.467 4.940 6.020 1.00 74.81 94 PHE A C 1
ATOM 731 O O . PHE A 1 94 ? -11.287 5.572 6.678 1.00 74.81 94 PHE A O 1
ATOM 738 N N . SER A 1 95 ? -10.526 3.610 5.911 1.00 70.31 95 SER A N 1
ATOM 739 C CA . SER A 1 95 ? -11.617 2.817 6.496 1.00 70.31 95 SER A CA 1
ATOM 740 C C . SER A 1 95 ? -11.635 2.894 8.024 1.00 70.31 95 SER A C 1
ATOM 742 O O . SER A 1 95 ? -12.703 2.934 8.628 1.00 70.31 95 SER A O 1
ATOM 744 N N . ALA A 1 96 ? -10.461 2.928 8.661 1.00 70.00 96 ALA A N 1
ATOM 745 C CA . ALA A 1 96 ? -10.349 3.089 10.106 1.00 70.00 96 ALA A CA 1
ATOM 746 C C . ALA A 1 96 ? -10.833 4.475 10.553 1.00 70.00 96 ALA A C 1
ATOM 748 O O . ALA A 1 96 ? -11.590 4.563 11.516 1.00 70.00 96 ALA A O 1
ATOM 749 N N . THR A 1 97 ? -10.452 5.536 9.836 1.00 68.62 97 THR A N 1
ATOM 750 C CA . THR A 1 97 ? -10.934 6.896 10.102 1.00 68.62 97 THR A CA 1
ATOM 751 C C . THR A 1 97 ? -12.443 7.010 9.894 1.00 68.62 97 THR A C 1
ATOM 753 O O . THR A 1 97 ? -13.119 7.591 10.735 1.00 68.62 97 THR A O 1
ATOM 756 N N . GLN A 1 98 ? -12.994 6.420 8.828 1.00 69.88 98 GLN A N 1
ATOM 757 C CA . GLN A 1 98 ? -14.442 6.401 8.590 1.00 69.88 98 GLN A CA 1
ATOM 758 C C . GLN A 1 98 ? -15.195 5.688 9.717 1.00 69.88 98 GLN A C 1
ATOM 760 O O . GLN A 1 98 ? -16.117 6.258 10.279 1.00 69.88 98 GLN A O 1
ATOM 765 N N . ALA A 1 99 ? -14.749 4.499 10.136 1.00 68.12 99 ALA A N 1
ATOM 766 C CA . ALA A 1 99 ? -15.394 3.773 11.231 1.00 68.12 99 ALA A CA 1
ATOM 767 C C . ALA A 1 99 ? -15.384 4.556 12.557 1.00 68.12 99 ALA A C 1
ATOM 769 O O . ALA A 1 99 ? -16.342 4.491 13.323 1.00 68.12 99 ALA A O 1
ATOM 770 N N . GLN A 1 100 ? -14.313 5.308 12.829 1.00 69.88 100 GLN A N 1
ATOM 771 C CA . GLN A 1 100 ? -14.245 6.194 13.994 1.00 69.88 100 GLN A CA 1
ATOM 772 C C . GLN A 1 100 ? -15.194 7.385 13.868 1.00 69.88 100 GLN A C 1
ATOM 774 O O . GLN A 1 100 ? -15.810 7.771 14.859 1.00 69.88 100 GLN A O 1
ATOM 779 N N . LEU A 1 101 ? -15.303 7.973 12.673 1.00 68.25 101 LEU A N 1
ATOM 780 C CA . LEU A 1 101 ? -16.257 9.046 12.400 1.00 68.25 101 LEU A CA 1
ATOM 781 C C . LEU A 1 101 ? -17.682 8.551 12.590 1.00 68.25 101 LEU A C 1
ATOM 783 O O . LEU A 1 101 ? -18.426 9.195 13.316 1.00 68.25 101 LEU A O 1
ATOM 787 N N . ASP A 1 102 ? -18.025 7.388 12.044 1.00 68.25 102 ASP A N 1
ATOM 788 C CA . ASP A 1 102 ? -19.336 6.771 12.226 1.00 68.25 102 ASP A CA 1
ATOM 789 C C . ASP A 1 102 ? -19.627 6.513 13.711 1.00 68.25 102 ASP A C 1
ATOM 791 O O . ASP A 1 102 ? -20.704 6.852 14.194 1.00 68.25 102 ASP A O 1
ATOM 795 N N . GLU A 1 103 ? -18.668 5.977 14.477 1.00 70.94 103 GLU A N 1
ATOM 796 C CA . GLU A 1 103 ? -18.823 5.763 15.924 1.00 70.94 103 GLU A CA 1
ATOM 797 C C . GLU A 1 103 ? -19.038 7.083 16.684 1.00 70.94 103 GLU A C 1
ATOM 799 O O . GLU A 1 103 ? -19.933 7.173 17.529 1.00 70.94 103 GLU A O 1
ATOM 804 N N . ALA A 1 104 ? -18.263 8.123 16.369 1.00 70.25 104 ALA A N 1
ATOM 805 C CA . ALA A 1 104 ? -18.406 9.440 16.981 1.00 70.25 104 ALA A CA 1
ATOM 806 C C . ALA A 1 104 ? -19.733 10.109 16.590 1.00 70.25 104 ALA A C 1
ATOM 808 O O . ALA A 1 104 ? -20.428 10.630 17.461 1.00 70.25 104 ALA A O 1
ATOM 809 N N . MET A 1 105 ? -20.132 10.032 15.316 1.00 69.94 105 MET A N 1
ATOM 810 C CA . MET A 1 105 ? -21.426 10.512 14.824 1.00 69.94 105 MET A CA 1
ATOM 811 C C . MET A 1 105 ? -22.571 9.785 15.522 1.00 69.94 105 MET A C 1
ATOM 813 O O . MET A 1 105 ? -23.479 10.436 16.028 1.00 69.94 105 MET A O 1
ATOM 817 N N . HIS A 1 106 ? -22.508 8.458 15.634 1.00 71.19 106 HIS A N 1
ATOM 818 C CA . HIS A 1 106 ? -23.496 7.675 16.373 1.00 71.19 106 HIS A CA 1
ATOM 819 C C . HIS A 1 106 ? -23.530 8.035 17.862 1.00 71.19 106 HIS A C 1
ATOM 821 O O . HIS A 1 106 ? -24.610 8.099 18.448 1.00 71.19 106 HIS A O 1
ATOM 827 N N . SER A 1 107 ? -22.381 8.300 18.486 1.00 71.19 107 SER A N 1
ATOM 828 C CA . SER A 1 107 ? -22.321 8.713 19.891 1.00 71.19 107 SER A CA 1
ATOM 829 C C . SER A 1 107 ? -22.887 10.118 20.122 1.00 71.19 107 SER A C 1
ATOM 831 O O . SER A 1 107 ? -23.449 10.363 21.189 1.00 71.19 107 SER A O 1
ATOM 833 N N . PHE A 1 108 ? -22.729 11.035 19.164 1.00 65.00 108 PHE A N 1
ATOM 834 C CA . PHE A 1 108 ? -23.160 12.432 19.285 1.00 65.00 108 PHE A CA 1
ATOM 835 C C . PHE A 1 108 ? -24.594 12.680 18.826 1.00 65.00 108 PHE A C 1
ATOM 837 O O . PHE A 1 108 ? -25.340 13.390 19.496 1.00 65.00 108 PHE A O 1
ATOM 844 N N . TRP A 1 109 ? -24.980 12.093 17.696 1.00 64.50 109 TRP A N 1
ATOM 845 C CA . TRP A 1 109 ? -26.283 12.286 17.056 1.00 64.50 109 TRP A CA 1
ATOM 846 C C . TRP A 1 109 ? -27.283 11.159 17.359 1.00 64.50 109 TRP A C 1
ATOM 848 O O . TRP A 1 109 ? -28.474 11.277 17.061 1.00 64.50 109 TRP A O 1
ATOM 858 N N . GLY A 1 110 ? -26.841 10.058 17.974 1.00 63.97 110 GLY A N 1
ATOM 859 C CA . GLY A 1 110 ? -27.676 8.869 18.141 1.00 63.97 110 GLY A CA 1
ATOM 860 C C . GLY A 1 110 ? -28.110 8.288 16.788 1.00 63.97 110 GLY A C 1
ATOM 861 O O . GLY A 1 110 ? -27.437 8.452 15.776 1.00 63.97 110 GLY A O 1
ATOM 862 N N . ASN A 1 111 ? -29.265 7.618 16.750 1.00 66.12 111 ASN A N 1
ATOM 863 C CA . ASN A 1 111 ? -29.898 7.164 15.499 1.00 66.12 111 ASN A CA 1
ATOM 864 C C . ASN A 1 111 ? -30.790 8.247 14.856 1.00 66.12 111 ASN A C 1
ATOM 866 O O . ASN A 1 111 ? -31.714 7.913 14.111 1.00 66.12 111 ASN A O 1
ATOM 870 N N . GLN A 1 112 ? -30.590 9.529 15.178 1.00 64.44 112 GLN A N 1
ATOM 871 C CA . GLN A 1 112 ? -31.363 10.590 14.536 1.00 64.44 112 GLN A CA 1
ATOM 872 C C . GLN A 1 112 ? -30.821 10.872 13.127 1.00 64.44 112 GLN A C 1
ATOM 874 O O . GLN A 1 112 ? -29.606 10.842 12.927 1.00 64.44 112 GLN A O 1
ATOM 879 N N . PRO A 1 113 ? -31.700 11.128 12.141 1.00 65.31 113 PRO A N 1
ATOM 880 C CA . PRO A 1 113 ? -31.266 11.513 10.805 1.00 65.31 113 PRO A CA 1
ATOM 881 C C . PRO A 1 113 ? -30.458 12.817 10.857 1.00 65.31 113 PRO A C 1
ATOM 883 O O . PRO A 1 113 ? -30.736 13.696 11.675 1.00 65.31 113 PRO A O 1
ATOM 886 N N . LEU A 1 114 ? -29.458 12.925 9.977 1.00 70.12 114 LEU A N 1
ATOM 887 C CA . LEU A 1 114 ? -28.697 14.160 9.773 1.00 70.12 114 LEU A CA 1
ATOM 888 C C . LEU A 1 114 ? -29.663 15.315 9.442 1.00 70.12 114 LEU A C 1
ATOM 890 O O . LEU A 1 114 ? -30.603 15.090 8.675 1.00 70.12 114 LEU A O 1
ATOM 894 N N . PRO A 1 115 ? -29.455 16.529 9.985 1.00 75.56 115 PRO A N 1
ATOM 895 C CA . PRO A 1 115 ? -30.256 17.695 9.618 1.00 75.56 115 PRO A CA 1
ATOM 896 C C . PRO A 1 115 ? -30.171 17.973 8.115 1.00 75.56 115 PRO A C 1
ATOM 898 O O . PRO A 1 115 ? -29.118 17.761 7.519 1.00 75.56 115 PRO A O 1
ATOM 901 N N . ASP A 1 116 ? -31.241 18.483 7.504 1.00 79.81 116 ASP A N 1
ATOM 902 C CA . ASP A 1 116 ? -31.253 18.817 6.069 1.00 79.81 116 ASP A CA 1
ATOM 903 C C . ASP A 1 116 ? -30.412 20.067 5.735 1.00 79.81 116 ASP A C 1
ATOM 905 O O . ASP A 1 116 ? -30.054 20.270 4.575 1.00 79.81 116 ASP A O 1
ATOM 909 N N . ASP A 1 117 ? -30.089 20.905 6.730 1.00 86.12 117 ASP A N 1
ATOM 910 C CA . ASP A 1 117 ? -29.298 22.127 6.548 1.00 86.12 117 ASP A CA 1
ATOM 911 C C . ASP A 1 117 ? -27.799 21.805 6.356 1.00 86.12 117 ASP A C 1
ATOM 913 O O . ASP A 1 117 ? -27.150 21.311 7.286 1.00 86.12 117 ASP A O 1
ATOM 917 N N . PRO A 1 118 ? -27.198 22.130 5.192 1.00 77.38 118 PRO A N 1
ATOM 918 C CA . PRO A 1 118 ? -25.774 21.917 4.941 1.00 77.38 118 PRO A CA 1
ATOM 919 C C . PRO A 1 118 ? -24.845 22.646 5.922 1.00 77.38 118 PRO A C 1
ATOM 921 O O . PRO A 1 118 ? -23.728 22.181 6.161 1.00 77.38 118 PRO A O 1
ATOM 924 N N . ALA A 1 119 ? -25.270 23.785 6.483 1.00 75.50 119 ALA A N 1
ATOM 925 C CA . ALA A 1 119 ? -24.475 24.529 7.458 1.00 75.50 119 ALA A CA 1
ATOM 926 C C . ALA A 1 119 ? -24.384 23.771 8.789 1.00 75.50 119 ALA A C 1
ATOM 928 O O . ALA A 1 119 ? -23.288 23.622 9.336 1.00 75.50 119 ALA A O 1
ATOM 929 N N . GLU A 1 120 ? -25.508 23.220 9.257 1.00 74.50 120 GLU A N 1
ATOM 930 C CA . GLU A 1 120 ? -25.530 22.343 10.428 1.00 74.50 120 GLU A CA 1
ATOM 931 C C . GLU A 1 120 ? -24.729 21.066 10.153 1.00 74.50 120 GLU A C 1
ATOM 933 O O . GLU A 1 120 ? -23.865 20.716 10.950 1.00 74.50 120 GLU A O 1
ATOM 938 N N . GLN A 1 121 ? -24.894 20.418 8.993 1.00 68.50 121 GLN A N 1
ATOM 939 C CA . GLN A 1 121 ? -24.096 19.237 8.619 1.00 68.50 121 GLN A CA 1
ATOM 940 C C . GLN A 1 121 ? -22.581 19.501 8.655 1.00 68.50 121 GLN A C 1
ATOM 942 O O . GLN A 1 121 ? -21.811 18.652 9.111 1.00 68.50 121 GLN A O 1
ATOM 947 N N . HIS A 1 122 ? -22.137 20.674 8.195 1.00 70.06 122 HIS A N 1
ATOM 948 C CA . HIS A 1 122 ? -20.723 21.046 8.204 1.00 70.06 122 HIS A CA 1
ATOM 949 C C . HIS A 1 122 ? -20.190 21.279 9.625 1.00 70.06 122 HIS A C 1
ATOM 951 O O . HIS A 1 122 ? -19.090 20.831 9.956 1.00 70.06 122 HIS A O 1
ATOM 957 N N . GLU A 1 123 ? -20.971 21.938 10.484 1.00 73.44 123 GLU A N 1
ATOM 958 C CA . GLU A 1 123 ? -20.620 22.137 11.893 1.00 73.44 123 GLU A CA 1
ATOM 959 C C . GLU A 1 123 ? -20.529 20.802 12.649 1.00 73.44 123 GLU A C 1
ATOM 961 O O . GLU A 1 123 ? -19.593 20.583 13.424 1.00 73.44 123 GLU A O 1
ATOM 966 N N . ILE A 1 124 ? -21.458 19.885 12.370 1.00 67.25 124 ILE A N 1
ATOM 967 C CA . ILE A 1 124 ? -21.482 18.521 12.910 1.00 67.25 124 ILE A CA 1
ATOM 968 C C . ILE A 1 124 ? -20.231 17.767 12.494 1.00 67.25 124 ILE A C 1
ATOM 970 O O . ILE A 1 124 ? -19.482 17.305 13.354 1.00 67.25 124 ILE A O 1
ATOM 974 N N . GLY A 1 125 ? -19.966 17.711 11.185 1.00 66.69 125 GLY A N 1
ATOM 975 C CA . GLY A 1 125 ? -18.779 17.057 10.646 1.00 66.69 125 GLY A CA 1
ATOM 976 C C . GLY A 1 125 ? -17.495 17.609 11.266 1.00 66.69 125 GLY A C 1
ATOM 977 O O . GLY A 1 125 ? -16.616 16.840 11.648 1.00 66.69 125 GLY A O 1
ATOM 978 N N . GLY A 1 126 ? -17.409 18.930 11.453 1.00 64.50 126 GLY A N 1
ATOM 979 C CA . GLY A 1 126 ? -16.274 19.582 12.107 1.00 64.50 126 GLY A CA 1
ATOM 980 C C . GLY A 1 126 ? -16.072 19.166 13.570 1.00 64.50 126 GLY A C 1
ATOM 981 O O . GLY A 1 126 ? -14.942 18.891 13.979 1.00 64.50 126 GLY A O 1
ATOM 982 N N . ARG A 1 127 ? -17.146 19.080 14.365 1.00 65.38 127 ARG A N 1
ATOM 983 C CA . ARG A 1 127 ? -17.073 18.645 15.774 1.00 65.38 127 ARG A CA 1
ATOM 984 C C . ARG A 1 127 ? -16.734 17.160 15.896 1.00 65.38 127 ARG A C 1
ATOM 986 O O . ARG A 1 127 ? -15.837 16.812 16.661 1.00 65.38 127 ARG A O 1
ATOM 993 N N . THR A 1 128 ? -17.364 16.311 15.084 1.00 65.62 128 THR A N 1
ATOM 994 C CA . THR A 1 128 ? -17.066 14.874 15.019 1.00 65.62 128 THR A CA 1
ATOM 995 C C . THR A 1 128 ? -15.597 14.632 14.662 1.00 65.62 128 THR A C 1
ATOM 997 O O . THR A 1 128 ? -14.932 13.842 15.327 1.00 65.62 128 THR A O 1
ATOM 1000 N N . LEU A 1 129 ? -15.051 15.352 13.674 1.00 59.84 129 LEU A N 1
ATOM 1001 C CA . LEU A 1 129 ? -13.629 15.275 13.314 1.00 59.84 129 LEU A CA 1
ATOM 1002 C C . LEU A 1 129 ? -12.699 15.650 14.480 1.00 59.84 129 LEU A C 1
ATOM 1004 O O . LEU A 1 129 ? -11.666 15.014 14.681 1.00 59.84 129 LEU A O 1
ATOM 1008 N N . ALA A 1 130 ? -13.045 16.677 15.261 1.00 61.53 130 ALA A N 1
ATOM 1009 C CA . ALA A 1 130 ? -12.243 17.090 16.414 1.00 61.53 130 ALA A CA 1
ATOM 1010 C C . ALA A 1 130 ? -12.228 16.028 17.531 1.00 61.53 130 ALA A C 1
ATOM 1012 O O . ALA A 1 130 ? -11.230 15.859 18.236 1.00 61.53 130 ALA A O 1
ATOM 1013 N N . GLU A 1 131 ? -13.320 15.290 17.694 1.00 62.00 131 GLU A N 1
ATOM 1014 C CA . GLU A 1 131 ? -13.454 14.255 18.717 1.00 62.00 131 GLU A CA 1
ATOM 1015 C C . GLU A 1 131 ? -12.837 12.934 18.313 1.00 62.00 131 GLU A C 1
ATOM 1017 O O . GLU A 1 131 ? -12.163 12.327 19.145 1.00 62.00 131 GLU A O 1
ATOM 1022 N N . THR A 1 132 ? -12.986 12.518 17.054 1.00 60.66 132 THR A N 1
ATOM 1023 C CA . THR A 1 132 ? -12.248 11.364 16.537 1.00 60.66 132 THR A CA 1
ATOM 1024 C C . THR A 1 132 ? -10.757 11.611 16.651 1.00 60.66 132 THR A C 1
ATOM 1026 O O . THR A 1 132 ? -10.063 10.760 17.193 1.00 60.66 132 THR A O 1
ATOM 1029 N N . TRP A 1 133 ? -10.274 12.809 16.300 1.00 59.41 133 TRP A N 1
ATOM 1030 C CA . TRP A 1 133 ? -8.881 13.213 16.510 1.00 59.41 133 TRP A CA 1
ATOM 1031 C C . TRP A 1 133 ? -8.432 13.087 17.976 1.00 59.41 133 TRP A C 1
ATOM 1033 O O . TRP A 1 133 ? -7.352 12.565 18.271 1.00 59.41 133 TRP A O 1
ATOM 1043 N N . ASN A 1 134 ? -9.253 13.533 18.929 1.00 60.94 134 ASN A N 1
ATOM 1044 C CA . ASN A 1 134 ? -8.943 13.405 20.355 1.00 60.94 134 ASN A CA 1
ATOM 1045 C C . ASN A 1 134 ? -8.998 11.946 20.841 1.00 60.94 134 ASN A C 1
ATOM 1047 O O . ASN A 1 134 ? -8.129 11.518 21.606 1.00 60.94 134 ASN A O 1
ATOM 1051 N N . ALA A 1 135 ? -9.973 11.160 20.386 1.00 60.50 135 ALA A N 1
ATOM 1052 C CA . ALA A 1 135 ? -10.115 9.744 20.709 1.00 60.50 135 ALA A CA 1
ATOM 1053 C C . ALA A 1 135 ? -8.941 8.922 20.159 1.00 60.50 135 ALA A C 1
ATOM 1055 O O . ALA A 1 135 ? -8.400 8.075 20.874 1.00 60.50 135 ALA A O 1
ATOM 1056 N N . ASP A 1 136 ? -8.476 9.236 18.951 1.00 56.84 136 ASP A N 1
ATOM 1057 C CA . ASP A 1 136 ? -7.311 8.620 18.322 1.00 56.84 136 ASP A CA 1
ATOM 1058 C C . ASP A 1 136 ? -6.021 8.908 19.089 1.00 56.84 136 ASP A C 1
ATOM 1060 O O . ASP A 1 136 ? -5.232 8.001 19.373 1.00 56.84 136 ASP A O 1
ATOM 1064 N N . ASN A 1 137 ? -5.850 10.156 19.533 1.00 53.19 137 ASN A N 1
ATOM 1065 C CA . ASN A 1 137 ? -4.747 10.542 20.411 1.00 53.19 137 ASN A CA 1
ATOM 1066 C C . ASN A 1 137 ? -4.804 9.838 21.779 1.00 53.19 137 ASN A C 1
ATOM 1068 O O . ASN A 1 137 ? -3.771 9.661 22.428 1.00 53.19 137 ASN A O 1
ATOM 1072 N N . THR A 1 138 ? -5.986 9.383 22.207 1.00 51.25 138 THR A N 1
ATOM 1073 C CA . THR A 1 138 ? -6.190 8.705 23.497 1.00 51.25 138 THR A CA 1
ATOM 1074 C C . THR A 1 138 ? -6.069 7.174 23.387 1.00 51.25 138 THR A C 1
ATOM 1076 O O . THR A 1 138 ? -5.555 6.525 24.302 1.00 51.25 138 THR A O 1
ATOM 1079 N N . GLN A 1 139 ? -6.489 6.572 22.265 1.00 49.28 139 GLN A N 1
ATOM 1080 C CA . GLN A 1 139 ? -6.474 5.120 22.022 1.00 49.28 139 GLN A CA 1
ATOM 1081 C C . GLN A 1 139 ? -5.313 4.624 21.135 1.00 49.28 139 GLN A C 1
ATOM 1083 O O . GLN A 1 139 ? -5.198 3.412 20.946 1.00 49.28 139 GLN A O 1
ATOM 1088 N N . GLY A 1 140 ? -4.446 5.529 20.655 1.00 47.84 140 GLY A N 1
ATOM 1089 C CA . GLY A 1 140 ? -3.373 5.458 19.638 1.00 47.84 140 GLY A CA 1
ATOM 1090 C C . GLY A 1 140 ? -2.519 4.196 19.441 1.00 47.84 140 GLY A C 1
ATOM 1091 O O . GLY A 1 140 ? -1.303 4.276 19.278 1.00 47.84 140 GLY A O 1
ATOM 1092 N N . ARG A 1 141 ? -3.105 2.999 19.408 1.00 49.62 141 ARG A N 1
ATOM 1093 C CA . ARG A 1 141 ? -2.370 1.739 19.248 1.00 49.62 141 ARG A CA 1
ATOM 1094 C C . ARG A 1 141 ? -2.434 1.182 17.838 1.00 49.62 141 ARG A C 1
ATOM 1096 O O . ARG A 1 141 ? -1.552 0.390 17.520 1.00 49.62 141 ARG A O 1
ATOM 1103 N N . ASN A 1 142 ? -3.414 1.540 17.010 1.00 50.16 142 ASN A N 1
ATOM 1104 C CA . ASN A 1 142 ? -3.568 0.943 15.678 1.00 50.16 142 ASN A CA 1
ATOM 1105 C C . ASN A 1 142 ? -3.151 1.905 14.555 1.00 50.16 142 ASN A C 1
ATOM 1107 O O . ASN A 1 142 ? -2.264 1.534 13.791 1.00 50.16 142 ASN A O 1
ATOM 1111 N N . LEU A 1 143 ? -3.641 3.150 14.523 1.00 54.66 143 LEU A N 1
ATOM 1112 C CA . LEU A 1 143 ? -3.252 4.124 13.490 1.00 54.66 143 LEU A CA 1
ATOM 1113 C C . LEU A 1 143 ? -1.783 4.554 13.585 1.00 54.66 143 LEU A C 1
ATOM 1115 O O . LEU A 1 143 ? -1.089 4.540 12.576 1.00 54.66 143 LEU A O 1
ATOM 1119 N N . ALA A 1 144 ? -1.239 4.755 14.790 1.00 57.66 144 ALA A N 1
ATOM 1120 C CA . ALA A 1 144 ? 0.192 5.035 14.958 1.00 57.66 144 ALA A CA 1
ATOM 1121 C C . ALA A 1 144 ? 1.100 3.906 14.418 1.00 57.66 144 ALA A C 1
ATOM 1123 O O . ALA A 1 144 ? 2.182 4.164 13.896 1.00 57.66 144 ALA A O 1
ATOM 1124 N N . ARG A 1 145 ? 0.667 2.636 14.510 1.00 56.19 145 ARG A N 1
ATOM 1125 C CA . ARG A 1 145 ? 1.405 1.504 13.921 1.00 56.19 145 ARG A CA 1
ATOM 1126 C C . ARG A 1 145 ? 1.314 1.514 12.396 1.00 56.19 145 ARG A C 1
ATOM 1128 O O . ARG A 1 145 ? 2.322 1.262 11.744 1.00 56.19 145 ARG A O 1
ATOM 1135 N N . VAL A 1 146 ? 0.145 1.826 11.838 1.00 61.38 146 VAL A N 1
ATOM 1136 C CA . VAL A 1 146 ? -0.057 1.921 10.385 1.00 61.38 146 VAL A CA 1
ATOM 1137 C C . VAL A 1 146 ? 0.742 3.091 9.792 1.00 61.38 146 VAL A C 1
ATOM 1139 O O . VAL A 1 146 ? 1.496 2.871 8.848 1.00 61.38 146 VAL A O 1
ATOM 1142 N N . GLN A 1 147 ? 0.736 4.261 10.434 1.00 64.38 147 GLN A N 1
ATOM 1143 C CA . GLN A 1 147 ? 1.510 5.442 10.026 1.00 64.38 147 GLN A CA 1
ATOM 1144 C C . GLN A 1 147 ? 3.028 5.200 10.039 1.00 64.38 147 GLN A C 1
ATOM 1146 O O . GLN A 1 147 ? 3.734 5.566 9.098 1.00 64.38 147 GLN A O 1
ATOM 1151 N N . VAL A 1 148 ? 3.557 4.527 11.072 1.00 64.19 148 VAL A N 1
ATOM 1152 C CA . VAL A 1 148 ? 4.984 4.149 11.121 1.00 64.19 148 VAL A CA 1
ATOM 1153 C C . VAL A 1 148 ? 5.348 3.215 9.966 1.00 64.19 148 VAL A C 1
ATOM 1155 O O . VAL A 1 148 ? 6.427 3.333 9.378 1.00 64.19 148 VAL A O 1
ATOM 1158 N N . HIS A 1 149 ? 4.456 2.287 9.623 1.00 66.00 149 HIS A N 1
ATOM 1159 C CA . HIS A 1 149 ? 4.665 1.395 8.494 1.00 66.00 149 HIS A CA 1
ATOM 1160 C C . HIS A 1 149 ? 4.530 2.100 7.138 1.00 66.00 149 HIS A C 1
ATOM 1162 O O . HIS A 1 149 ? 5.314 1.790 6.240 1.00 66.00 149 HIS A O 1
ATOM 1168 N N . SER A 1 150 ? 3.624 3.073 7.016 1.00 72.75 150 SER A N 1
ATOM 1169 C CA . SER A 1 150 ? 3.464 3.922 5.832 1.00 72.75 150 SER A CA 1
ATOM 1170 C C . SER A 1 150 ? 4.756 4.687 5.525 1.00 72.75 150 SER A C 1
ATOM 1172 O O . SER A 1 150 ? 5.358 4.496 4.469 1.00 72.75 150 SER A O 1
ATOM 1174 N N . ALA A 1 151 ? 5.304 5.404 6.512 1.00 74.12 151 ALA A N 1
ATOM 1175 C CA . ALA A 1 151 ? 6.541 6.173 6.346 1.00 74.12 151 ALA A CA 1
ATOM 1176 C C . ALA A 1 151 ? 7.763 5.301 5.985 1.00 74.12 151 ALA A C 1
ATOM 1178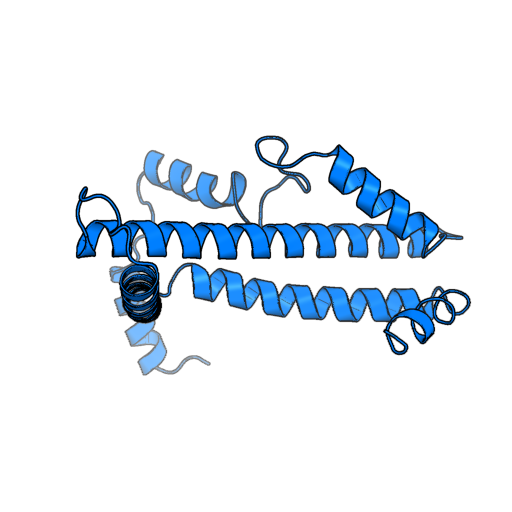 O O . ALA A 1 151 ? 8.664 5.722 5.252 1.00 74.12 151 ALA A O 1
ATOM 1179 N N . LEU A 1 152 ? 7.835 4.066 6.499 1.00 75.56 152 LEU A N 1
ATOM 1180 C CA . LEU A 1 152 ? 8.880 3.118 6.102 1.00 75.56 152 LEU A CA 1
ATOM 1181 C C . LEU A 1 152 ? 8.694 2.657 4.651 1.00 75.56 152 LEU A C 1
ATOM 1183 O O . LEU A 1 152 ? 9.679 2.562 3.914 1.00 75.56 152 LEU A O 1
ATOM 1187 N N . LEU A 1 153 ? 7.457 2.364 4.253 1.00 82.12 153 LEU A N 1
ATOM 1188 C CA . LEU A 1 153 ? 7.131 1.909 2.909 1.00 82.12 153 LEU A CA 1
ATOM 1189 C C . LEU A 1 153 ? 7.385 3.009 1.871 1.00 82.12 153 LEU A C 1
ATOM 1191 O O . LEU A 1 153 ? 8.031 2.737 0.865 1.00 82.12 153 LEU A O 1
ATOM 1195 N N . GLU A 1 154 ? 7.018 4.258 2.153 1.00 84.50 154 GLU A N 1
ATOM 1196 C CA . GLU A 1 154 ? 7.323 5.423 1.310 1.00 84.50 154 GLU A CA 1
ATOM 1197 C C . GLU A 1 154 ? 8.827 5.587 1.057 1.00 84.50 154 GLU A C 1
ATOM 1199 O O . GLU A 1 154 ? 9.269 5.832 -0.072 1.00 84.50 154 GLU A O 1
ATOM 1204 N N . ARG A 1 155 ? 9.653 5.388 2.093 1.00 85.94 155 ARG A N 1
ATOM 1205 C CA . ARG A 1 155 ? 11.119 5.411 1.952 1.00 85.94 155 ARG A CA 1
ATOM 1206 C C . ARG A 1 155 ? 11.618 4.278 1.057 1.00 85.94 155 ARG A C 1
ATOM 1208 O O . ARG A 1 155 ? 12.560 4.476 0.288 1.00 85.94 155 ARG A O 1
ATOM 1215 N N . GLN A 1 156 ? 11.018 3.092 1.155 1.00 87.44 156 GLN A N 1
ATOM 1216 C CA . GLN A 1 156 ? 11.370 1.944 0.315 1.00 87.44 156 GLN A CA 1
ATOM 1217 C C . GLN A 1 156 ? 10.939 2.140 -1.144 1.00 87.44 156 GLN A C 1
ATOM 1219 O O . GLN A 1 156 ? 11.722 1.822 -2.041 1.00 87.44 156 GLN A O 1
ATOM 1224 N N . ILE A 1 157 ? 9.754 2.714 -1.369 1.00 90.31 157 ILE A N 1
ATOM 1225 C CA . ILE A 1 157 ? 9.240 3.127 -2.683 1.00 90.31 157 ILE A CA 1
ATOM 1226 C C . ILE A 1 157 ? 10.200 4.135 -3.307 1.00 90.31 157 ILE A C 1
ATOM 1228 O O . ILE A 1 157 ? 10.713 3.897 -4.397 1.00 90.31 157 ILE A O 1
ATOM 1232 N N . SER A 1 158 ? 10.526 5.214 -2.589 1.00 90.44 158 SER A N 1
ATOM 1233 C CA . SER A 1 158 ? 11.433 6.264 -3.074 1.00 90.44 158 SER A CA 1
ATOM 1234 C C . SER A 1 158 ? 12.810 5.711 -3.451 1.00 90.44 158 SER A C 1
ATOM 1236 O O . SER A 1 158 ? 13.375 6.070 -4.484 1.00 90.44 158 SER A O 1
ATOM 1238 N N . ARG A 1 159 ? 13.354 4.796 -2.637 1.00 91.00 159 ARG A N 1
ATOM 1239 C CA . ARG A 1 159 ? 14.631 4.131 -2.928 1.00 91.00 159 ARG A CA 1
ATOM 1240 C C . ARG A 1 159 ? 14.541 3.252 -4.173 1.00 91.00 159 ARG A C 1
ATOM 1242 O O . ARG A 1 159 ? 15.400 3.352 -5.040 1.00 91.00 159 ARG A O 1
ATOM 1249 N N . THR A 1 160 ? 13.505 2.423 -4.268 1.00 90.38 160 THR A N 1
ATOM 1250 C CA . THR A 1 160 ? 13.312 1.512 -5.404 1.00 90.38 160 THR A CA 1
ATOM 1251 C C . THR A 1 160 ? 13.088 2.282 -6.700 1.00 90.38 160 THR A C 1
ATOM 1253 O O . THR A 1 160 ? 13.685 1.936 -7.712 1.00 90.38 160 THR A O 1
ATOM 1256 N N . LEU A 1 161 ? 12.310 3.365 -6.665 1.00 92.38 161 LEU A N 1
ATOM 1257 C CA . LEU A 1 161 ? 12.118 4.250 -7.812 1.00 92.38 161 LEU A CA 1
ATOM 1258 C C . LEU A 1 161 ? 13.435 4.899 -8.248 1.00 92.38 161 LEU A C 1
ATOM 1260 O O . LEU A 1 161 ? 13.713 4.990 -9.439 1.00 92.38 161 LEU A O 1
ATOM 1264 N N . ARG A 1 162 ? 14.276 5.329 -7.300 1.00 92.19 162 ARG A N 1
ATOM 1265 C CA . ARG A 1 162 ? 15.607 5.857 -7.622 1.00 92.19 162 ARG A CA 1
ATOM 1266 C C . ARG A 1 162 ? 16.486 4.803 -8.298 1.00 92.19 162 ARG A C 1
ATOM 1268 O O . ARG A 1 162 ? 17.133 5.130 -9.284 1.00 92.19 162 ARG A O 1
ATOM 1275 N N . GLU A 1 163 ? 16.502 3.571 -7.793 1.00 92.19 163 GLU A N 1
ATOM 1276 C CA . GLU A 1 163 ? 17.231 2.453 -8.416 1.00 92.19 163 GLU A CA 1
ATOM 1277 C C . GLU A 1 163 ? 16.710 2.166 -9.833 1.00 92.19 163 GLU A C 1
ATOM 1279 O O . GLU A 1 163 ? 17.505 2.077 -10.762 1.00 92.19 163 GLU A O 1
ATOM 1284 N N . LEU A 1 164 ? 15.387 2.134 -10.030 1.00 91.06 164 LEU A N 1
ATOM 1285 C CA . LEU A 1 164 ? 14.782 1.999 -11.357 1.00 91.06 164 LEU A CA 1
ATOM 1286 C C . LEU A 1 164 ? 15.219 3.127 -12.298 1.00 91.06 164 LEU A C 1
ATOM 1288 O O . LEU A 1 164 ? 15.684 2.866 -13.397 1.00 91.06 164 LEU A O 1
ATOM 1292 N N . ARG A 1 165 ? 15.156 4.389 -11.871 1.00 89.38 165 ARG A N 1
ATOM 1293 C CA . ARG A 1 165 ? 15.579 5.523 -12.714 1.00 89.38 165 ARG A CA 1
ATOM 1294 C C . ARG A 1 165 ? 17.050 5.445 -13.138 1.00 89.38 165 ARG A C 1
ATOM 1296 O O . ARG A 1 165 ? 17.386 5.927 -14.215 1.00 89.38 165 ARG A O 1
ATOM 1303 N N . LEU A 1 166 ? 17.914 4.846 -12.315 1.00 91.25 166 LEU A N 1
ATOM 1304 C CA . LEU A 1 166 ? 19.322 4.621 -12.656 1.00 91.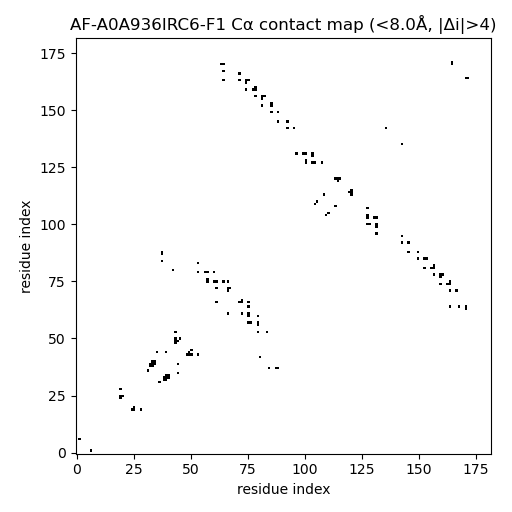25 166 LEU A CA 1
ATOM 1305 C C . LEU A 1 166 ? 19.498 3.488 -13.676 1.00 91.25 166 LEU A C 1
ATOM 1307 O O . LEU A 1 166 ? 20.316 3.612 -14.583 1.00 91.25 166 LEU A O 1
ATOM 1311 N N . GLU A 1 167 ? 18.716 2.417 -13.552 1.00 88.69 167 GLU A N 1
ATOM 1312 C CA . GLU A 1 167 ? 18.727 1.267 -14.468 1.00 88.69 167 GLU A CA 1
ATOM 1313 C C . GLU A 1 167 ? 18.006 1.545 -15.803 1.00 88.69 167 GLU A C 1
ATOM 1315 O O . GLU A 1 167 ? 18.291 0.898 -16.811 1.00 88.69 167 GLU A O 1
ATOM 1320 N N . PHE A 1 168 ? 17.110 2.540 -15.831 1.00 86.50 168 PHE A N 1
ATOM 1321 C CA . PHE A 1 168 ? 16.286 2.933 -16.982 1.00 86.50 168 PHE A CA 1
ATOM 1322 C C . PHE A 1 168 ? 16.472 4.414 -17.386 1.00 86.50 168 PHE A C 1
ATOM 1324 O O . PHE A 1 168 ? 15.503 5.175 -17.442 1.00 86.50 168 PHE A O 1
ATOM 1331 N N . PRO A 1 169 ? 17.694 4.864 -17.724 1.00 71.56 169 PRO A N 1
ATOM 1332 C CA . PRO A 1 169 ? 17.996 6.288 -17.903 1.00 71.56 169 PRO A CA 1
ATOM 1333 C C . PRO A 1 169 ? 17.271 6.953 -19.087 1.00 71.56 169 PRO A C 1
ATOM 1335 O O . PRO A 1 169 ? 17.124 8.171 -19.105 1.00 71.56 169 PRO A O 1
ATOM 1338 N N . LYS A 1 170 ? 16.798 6.182 -20.078 1.00 64.75 170 LYS A N 1
ATOM 1339 C CA . LYS A 1 170 ? 16.104 6.718 -21.264 1.00 64.75 170 LYS A CA 1
ATOM 1340 C C . LYS A 1 170 ? 14.612 7.014 -21.044 1.00 64.75 170 LYS A C 1
ATOM 1342 O O . LYS A 1 170 ? 14.052 7.770 -21.827 1.00 64.75 170 LYS A O 1
ATOM 1347 N N . ASN A 1 171 ? 13.999 6.485 -19.981 1.00 57.94 171 ASN A N 1
ATOM 1348 C CA . ASN A 1 171 ? 12.553 6.610 -19.731 1.00 57.94 171 ASN A CA 1
ATOM 1349 C C . ASN A 1 171 ? 12.197 7.712 -18.718 1.00 57.94 171 ASN A C 1
ATOM 1351 O O . ASN A 1 171 ? 11.028 7.975 -18.467 1.00 57.94 171 ASN A O 1
ATOM 1355 N N . VAL A 1 172 ? 13.192 8.383 -18.128 1.00 54.12 172 VAL A N 1
ATOM 1356 C CA . VAL A 1 172 ? 12.973 9.414 -17.094 1.00 54.12 172 VAL A CA 1
ATOM 1357 C C . VAL A 1 172 ? 12.549 10.766 -17.690 1.00 54.12 172 VAL A C 1
ATOM 1359 O O . VAL A 1 172 ? 11.930 11.570 -16.999 1.00 54.12 172 VAL A O 1
ATOM 1362 N N . ASN A 1 173 ? 12.823 11.007 -18.976 1.00 44.38 173 ASN A N 1
ATOM 1363 C CA . ASN A 1 173 ? 12.637 12.322 -19.597 1.00 44.38 173 ASN A CA 1
ATOM 1364 C C . ASN A 1 173 ? 11.268 12.548 -20.261 1.00 44.38 173 ASN A C 1
ATOM 1366 O O . ASN A 1 173 ? 11.016 13.665 -20.691 1.00 44.38 173 ASN A O 1
ATOM 1370 N N . SER A 1 174 ? 10.378 11.554 -20.352 1.00 49.00 174 SER A N 1
ATOM 1371 C CA . SER A 1 174 ? 9.067 11.748 -21.002 1.00 49.00 174 SER A CA 1
ATOM 1372 C C . SER A 1 174 ? 7.943 12.164 -20.049 1.00 49.00 174 SER A C 1
ATOM 1374 O O . SER A 1 174 ? 6.995 12.796 -20.495 1.00 49.00 174 SER A O 1
ATOM 1376 N N . ASN A 1 175 ? 8.042 11.855 -18.748 1.00 44.47 175 ASN A N 1
ATOM 1377 C CA . ASN A 1 175 ? 6.916 12.037 -17.815 1.00 44.47 175 ASN A CA 1
ATOM 1378 C C . ASN A 1 175 ? 7.102 13.192 -16.812 1.00 44.47 175 ASN A C 1
ATOM 1380 O O . ASN A 1 175 ? 6.141 13.581 -16.163 1.00 44.47 175 ASN A O 1
ATOM 1384 N N . ILE A 1 176 ? 8.303 13.775 -16.684 1.00 44.56 176 ILE A N 1
ATOM 1385 C CA . ILE A 1 176 ? 8.532 14.914 -15.767 1.00 44.56 176 ILE A CA 1
ATOM 1386 C C . ILE A 1 176 ? 8.116 16.254 -16.402 1.00 44.56 176 ILE A C 1
ATOM 1388 O O . ILE A 1 176 ? 7.6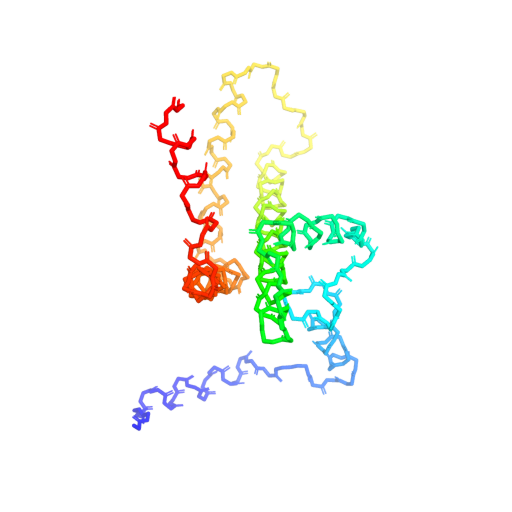97 17.157 -15.685 1.00 44.56 176 ILE A O 1
ATOM 1392 N N . GLU A 1 177 ? 8.162 16.388 -17.732 1.00 38.78 177 GLU A N 1
ATOM 1393 C CA . GLU A 1 177 ? 7.691 17.610 -18.410 1.00 38.78 177 GLU A CA 1
ATOM 1394 C C . GLU A 1 177 ? 6.156 17.704 -18.500 1.00 38.78 177 GLU A C 1
ATOM 1396 O O . GLU A 1 177 ? 5.630 18.797 -18.687 1.00 38.78 177 GLU A O 1
ATOM 1401 N N . ALA A 1 178 ? 5.428 16.596 -18.311 1.00 43.91 178 ALA A N 1
ATOM 1402 C CA . ALA A 1 178 ? 3.963 16.583 -18.344 1.00 43.91 178 ALA A CA 1
ATOM 1403 C C . ALA A 1 178 ? 3.319 17.031 -17.015 1.00 43.91 178 ALA A C 1
ATOM 1405 O O . ALA A 1 178 ? 2.304 17.720 -17.041 1.00 43.91 178 ALA A O 1
ATOM 1406 N N . ASP A 1 179 ? 3.932 16.718 -15.867 1.00 37.81 179 ASP A N 1
ATOM 1407 C CA . ASP A 1 179 ? 3.378 17.013 -14.530 1.00 37.81 179 ASP A CA 1
ATOM 1408 C C . ASP A 1 179 ? 3.769 18.396 -13.964 1.00 37.81 179 ASP A C 1
ATOM 1410 O O . ASP A 1 179 ? 3.284 18.793 -12.909 1.00 37.81 179 ASP A O 1
ATOM 1414 N N . LEU A 1 180 ? 4.645 19.151 -14.639 1.00 35.06 180 LEU A N 1
ATOM 1415 C CA . LEU A 1 180 ? 4.990 20.537 -14.265 1.00 35.06 180 LEU A CA 1
ATOM 1416 C C . LEU A 1 180 ? 4.342 21.591 -15.178 1.00 35.06 180 LEU A C 1
ATOM 1418 O O . LEU A 1 180 ? 4.591 22.785 -15.008 1.00 35.06 180 LEU A O 1
ATOM 1422 N N . ALA A 1 181 ? 3.525 21.157 -16.141 1.00 37.00 181 ALA A N 1
ATOM 1423 C CA . ALA A 1 181 ? 2.849 22.013 -17.115 1.00 37.00 181 ALA A CA 1
ATOM 1424 C C . ALA A 1 181 ? 1.307 21.991 -17.005 1.00 37.00 181 ALA A C 1
ATOM 1426 O O . ALA A 1 181 ? 0.639 22.537 -17.886 1.00 37.00 181 ALA A O 1
ATOM 1427 N N . ALA A 1 182 ? 0.749 21.404 -15.940 1.00 34.94 182 ALA A N 1
ATOM 1428 C CA . ALA A 1 182 ? -0.682 21.391 -15.613 1.00 34.94 182 ALA A CA 1
ATOM 1429 C C . ALA A 1 182 ? -0.913 21.926 -14.193 1.00 34.94 182 ALA A C 1
ATOM 1431 O O . ALA A 1 182 ? -1.933 22.626 -13.998 1.00 34.94 182 ALA A O 1
#

Radius of gyration: 22.68 Å; Cα contacts (8 Å, |Δi|>4): 87; chains: 1; bounding box: 54×47×58 Å

Sequence (182 aa):
MATEKQIAANRLNALKSTGPRTAVGKANSSRNHTLTGLFARDLVLQAIEDPAEFNELLAGLLADFPPSNTHQHILVTRYARQLWLAQRIARIEFSATQAQLDEAMHSFWGNQPLPDDPAEQHEIGGRTLAETWNADNTQGRNLARVQVHSALLERQISRTLRELRLEFPKNVNSNIEADLAA